Protein AF-A0A6P4BS54-F1 (afdb_monomer_lite)

Secondary structure (DSSP, 8-state):
------------SSSS---HHHHHHHHHHHHHHHHHHTT-THHHH------TT-HHHHHHHHHHHHHHHHHHHHHHHHHHTT---HHHHHHHHHSPPPP-TT--HHHHHHHTT-HHHHHHHHHHS-HHHHHH-B-TTS-BHHHHHHHTT--HHHHHHHHHH-THHHHHHHHHS-TTTS-HHHHHHHHTTS-HHHHHHHS-HHHHHHHHHHS--

Sequence (213 aa):
MSTKNGAVLSTEIVPEVLIKKKNYKEWSFRLRTYLEAQDVWDIIESTSNEAVDDKVWQKKNATALHAIHISCGPVAFSLIEGITNAKEAWDKLAEPEPEPEGRTTLHVAAMAGHLSIVTLLVQKMRKEDLVQLTDEDGFTALAATITCNAKPSVAKCMVDKNNELLTACFQLHSPSAMVMRKWVDTFILLPRQIIYNNIPKIVLQSFAMLILM

pLDDT: mean 74.17, std 17.15, range [32.38, 96.06]

Structure (mmCIF, N/CA/C/O backbone):
data_AF-A0A6P4BS54-F1
#
_entry.id   AF-A0A6P4BS54-F1
#
loop_
_atom_site.group_PDB
_atom_site.id
_atom_site.type_symbol
_atom_site.label_atom_id
_atom_site.label_alt_id
_atom_site.label_comp_id
_atom_site.label_asym_id
_atom_site.label_entity_id
_atom_site.label_seq_id
_atom_site.pdbx_PDB_ins_code
_atom_site.Cartn_x
_atom_site.Cartn_y
_atom_site.Cartn_z
_atom_site.occupancy
_atom_site.B_iso_or_equiv
_atom_site.auth_seq_id
_atom_site.auth_comp_id
_atom_site.auth_asym_id
_atom_site.auth_atom_id
_atom_site.pdbx_PDB_model_num
ATOM 1 N N . MET A 1 1 ? 6.687 -21.096 50.664 1.00 35.59 1 MET A N 1
ATOM 2 C CA . MET A 1 1 ? 6.878 -20.307 49.427 1.00 35.59 1 MET A CA 1
ATOM 3 C C . MET A 1 1 ? 5.873 -20.808 48.408 1.00 35.59 1 MET A C 1
ATOM 5 O O . MET A 1 1 ? 5.969 -21.956 48.007 1.00 35.59 1 MET A O 1
ATOM 9 N N . SER A 1 2 ? 4.856 -20.008 48.089 1.00 35.34 2 SER A N 1
ATOM 10 C CA . SER A 1 2 ? 3.851 -20.361 47.083 1.00 35.34 2 SER A CA 1
ATOM 11 C C . SER A 1 2 ? 4.269 -19.713 45.765 1.00 35.34 2 SER A C 1
ATOM 13 O O . SER A 1 2 ? 4.308 -18.487 45.659 1.00 35.34 2 SER A O 1
ATOM 15 N N . THR A 1 3 ? 4.684 -20.530 44.801 1.00 39.06 3 THR A N 1
ATOM 16 C CA . THR A 1 3 ? 4.997 -20.102 43.437 1.00 39.06 3 THR A CA 1
ATOM 17 C C . THR A 1 3 ? 3.688 -19.778 42.730 1.00 39.06 3 THR A C 1
ATOM 19 O O . THR A 1 3 ? 2.889 -20.668 42.448 1.00 39.06 3 THR A O 1
ATOM 22 N N . LYS A 1 4 ? 3.446 -18.490 42.471 1.00 40.66 4 LYS A N 1
ATOM 23 C CA . LYS A 1 4 ? 2.357 -18.062 41.595 1.00 40.66 4 LYS A CA 1
ATOM 24 C C . LYS A 1 4 ? 2.666 -18.551 40.182 1.00 40.66 4 LYS A C 1
ATOM 26 O O . LYS A 1 4 ? 3.680 -18.164 39.606 1.00 40.66 4 LYS A O 1
ATOM 31 N N . ASN A 1 5 ? 1.787 -19.402 39.662 1.00 36.47 5 ASN A N 1
ATOM 32 C CA . ASN A 1 5 ? 1.747 -19.808 38.265 1.00 36.47 5 ASN A CA 1
ATOM 33 C C . ASN A 1 5 ? 1.673 -18.554 37.387 1.00 36.47 5 ASN A C 1
ATOM 35 O O . ASN A 1 5 ? 0.668 -17.843 37.397 1.00 36.47 5 ASN A O 1
ATOM 39 N N . GLY A 1 6 ? 2.754 -18.272 36.661 1.00 32.38 6 GLY A N 1
ATOM 40 C CA . GLY A 1 6 ? 2.760 -17.271 35.607 1.00 32.38 6 GLY A CA 1
ATOM 41 C C . GLY A 1 6 ? 1.880 -17.766 34.469 1.00 32.38 6 GLY A C 1
ATOM 42 O O . GLY A 1 6 ? 2.274 -18.660 33.726 1.00 32.38 6 GLY A O 1
ATOM 43 N N . ALA A 1 7 ? 0.673 -17.213 34.364 1.00 34.06 7 ALA A N 1
ATOM 44 C CA . ALA A 1 7 ? -0.126 -17.336 33.161 1.00 34.06 7 ALA A CA 1
ATOM 45 C C . ALA A 1 7 ? 0.663 -16.684 32.019 1.00 34.06 7 ALA A C 1
ATOM 47 O O . ALA A 1 7 ? 0.901 -15.477 32.028 1.00 34.06 7 ALA A O 1
ATOM 48 N N . VAL A 1 8 ? 1.104 -17.496 31.061 1.00 33.88 8 VAL A N 1
ATOM 49 C CA . VAL A 1 8 ? 1.594 -17.005 29.776 1.00 33.88 8 VAL A CA 1
ATOM 50 C C . VAL A 1 8 ? 0.369 -16.460 29.047 1.00 33.88 8 VAL A C 1
ATOM 52 O O . VAL A 1 8 ? -0.421 -17.216 28.489 1.00 33.88 8 VAL A O 1
ATOM 55 N N . LEU A 1 9 ? 0.157 -15.148 29.140 1.00 34.56 9 LEU A N 1
ATOM 56 C CA . LEU A 1 9 ? -0.799 -14.435 28.302 1.00 34.56 9 LEU A CA 1
ATOM 57 C C . LEU A 1 9 ? -0.257 -14.516 26.874 1.00 34.56 9 LEU A C 1
ATOM 59 O O . LEU A 1 9 ? 0.763 -13.895 26.580 1.00 34.56 9 LEU A O 1
ATOM 63 N N . SER A 1 10 ? -0.884 -15.301 25.994 1.00 37.72 10 SER A N 1
ATOM 64 C CA . SER A 1 10 ? -0.593 -15.194 24.565 1.00 37.72 10 SER A CA 1
ATOM 65 C C . SER A 1 10 ? -1.059 -13.808 24.115 1.00 37.72 10 SER A C 1
ATOM 67 O O . SER A 1 10 ? -2.250 -13.566 23.948 1.00 37.72 10 SER A O 1
ATOM 69 N N . THR A 1 11 ? -0.124 -12.872 23.997 1.00 51.81 11 THR A N 1
ATOM 70 C CA . THR A 1 11 ? -0.348 -11.446 23.711 1.00 51.81 11 THR A CA 1
ATOM 71 C C . THR A 1 11 ? -0.753 -11.145 22.262 1.00 51.81 11 THR A C 1
ATOM 73 O O . THR A 1 11 ? -0.762 -9.985 21.861 1.00 51.81 11 THR A O 1
ATOM 76 N N . GLU A 1 12 ? -1.099 -12.155 21.466 1.00 64.38 12 GLU A N 1
ATOM 77 C CA . GLU A 1 12 ? -1.451 -11.990 20.055 1.00 64.38 12 GLU A CA 1
ATOM 78 C C . GLU A 1 12 ? -2.970 -12.031 19.860 1.00 64.38 12 GLU A C 1
ATOM 80 O O . GLU A 1 12 ? -3.596 -13.085 19.945 1.00 64.38 12 GLU A O 1
ATOM 85 N N . ILE A 1 13 ? -3.567 -10.866 19.575 1.00 78.12 13 ILE A N 1
ATOM 86 C CA . ILE A 1 13 ? -4.974 -10.754 19.146 1.00 78.12 13 ILE A CA 1
ATOM 87 C C . ILE A 1 13 ? -5.185 -11.489 17.813 1.00 78.12 13 ILE A C 1
ATOM 89 O O . ILE A 1 13 ? -6.194 -12.160 17.602 1.00 78.12 13 ILE A O 1
ATOM 93 N N . VAL A 1 14 ? -4.205 -11.370 16.918 1.00 80.69 14 VAL A N 1
ATOM 94 C CA . VAL A 1 14 ? -4.133 -12.064 15.633 1.00 80.69 14 VAL A CA 1
ATOM 95 C C . VAL A 1 14 ? -2.734 -12.676 15.490 1.00 80.69 14 VAL A C 1
ATOM 97 O O . VAL A 1 14 ? -1.763 -12.010 15.844 1.00 80.69 14 VAL A O 1
ATOM 100 N N . PRO A 1 15 ? -2.598 -13.912 14.978 1.00 77.44 15 PRO A N 1
ATOM 101 C CA . PRO A 1 15 ? -1.291 -14.559 14.827 1.00 77.44 15 PRO A CA 1
ATOM 102 C C . PRO A 1 15 ? -0.494 -14.063 13.614 1.00 77.44 15 PRO A C 1
ATOM 104 O O . PRO A 1 15 ? 0.702 -14.313 13.516 1.00 77.44 15 PRO A O 1
ATOM 107 N N . GLU A 1 16 ? -1.141 -13.373 12.671 1.00 80.00 16 GLU A N 1
ATOM 108 C CA . GLU A 1 16 ? -0.475 -12.725 11.543 1.00 80.00 16 GLU A CA 1
ATOM 109 C C . GLU A 1 16 ? -0.837 -11.243 11.514 1.00 80.00 16 GLU A C 1
ATOM 111 O O . GLU A 1 16 ? -2.015 -10.881 11.567 1.00 80.00 16 GLU A O 1
ATOM 116 N N . VAL A 1 17 ? 0.180 -10.391 11.384 1.00 86.12 17 VAL A N 1
ATOM 117 C CA . VAL A 1 17 ? -0.003 -8.951 11.165 1.00 86.12 17 VAL A CA 1
ATOM 118 C C . VAL A 1 17 ? -0.688 -8.679 9.824 1.00 86.12 17 VAL A C 1
ATOM 120 O O . VAL A 1 17 ? -0.664 -9.514 8.914 1.00 86.12 17 VAL A O 1
ATOM 123 N N . LEU A 1 18 ? -1.283 -7.497 9.670 1.00 82.56 18 LEU A N 1
ATOM 124 C CA . LEU A 1 18 ? -1.945 -7.115 8.426 1.00 82.56 18 LEU A CA 1
ATOM 125 C C . LEU A 1 18 ? -0.930 -6.950 7.279 1.00 82.56 18 LEU A C 1
ATOM 127 O O . LEU A 1 18 ? -0.046 -6.098 7.304 1.00 82.56 18 LEU A O 1
ATOM 131 N N . ILE A 1 19 ? -1.103 -7.745 6.225 1.00 80.56 19 ILE A N 1
ATOM 132 C CA . ILE A 1 19 ? -0.358 -7.695 4.964 1.00 80.56 19 ILE A CA 1
ATOM 133 C C . ILE A 1 19 ? -1.325 -7.260 3.857 1.00 80.56 19 ILE A C 1
ATOM 135 O O . ILE A 1 19 ? -1.698 -8.049 2.981 1.00 80.56 19 ILE A O 1
ATOM 139 N N . LYS A 1 20 ? -1.738 -5.986 3.894 1.00 76.31 20 LYS A N 1
ATOM 140 C CA . LYS A 1 20 ? -2.622 -5.348 2.897 1.00 76.31 20 LYS A CA 1
ATOM 141 C C . LYS A 1 20 ? -3.801 -6.269 2.511 1.00 76.31 20 LYS A C 1
ATOM 143 O O . LYS A 1 20 ? -4.340 -6.998 3.339 1.00 76.31 20 LYS A O 1
ATOM 148 N N . LYS A 1 21 ? -4.160 -6.320 1.222 1.00 75.44 21 LYS A N 1
ATOM 149 C CA . LYS A 1 21 ? -5.213 -7.199 0.680 1.00 75.44 21 LYS A CA 1
ATOM 150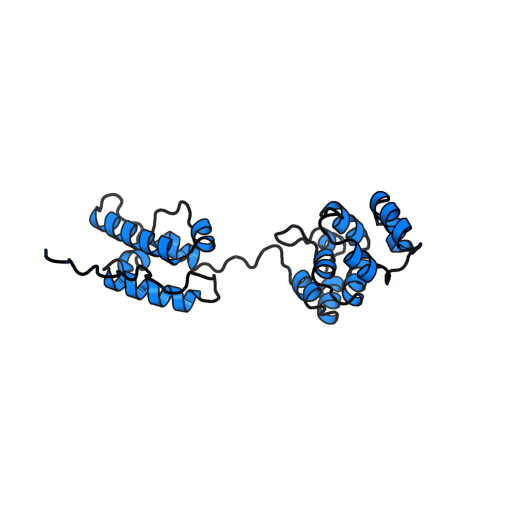 C C . LYS A 1 21 ? -4.916 -8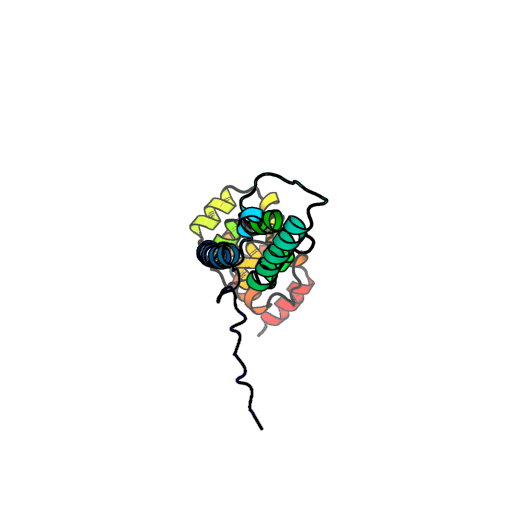.700 0.799 1.00 75.44 21 LYS A C 1
ATOM 152 O O . LYS A 1 21 ? -5.844 -9.492 0.670 1.00 75.44 21 LYS A O 1
ATOM 157 N N . LYS A 1 22 ? -3.658 -9.111 1.017 1.00 80.56 22 LYS A N 1
ATOM 158 C CA . LYS A 1 22 ? -3.263 -10.532 0.989 1.00 80.56 22 LYS A CA 1
ATOM 159 C C . LYS A 1 22 ? -3.976 -11.327 2.079 1.00 80.56 22 LYS A C 1
ATOM 161 O O . LYS A 1 22 ? -4.461 -12.420 1.807 1.00 80.56 22 LYS A O 1
ATOM 166 N N . ASN A 1 23 ? -4.027 -10.779 3.291 1.00 86.94 23 ASN A N 1
ATOM 167 C CA . ASN A 1 23 ? -4.654 -11.432 4.437 1.00 86.94 23 ASN A CA 1
ATOM 168 C C . ASN A 1 23 ? -5.716 -10.566 5.135 1.00 86.94 23 ASN A C 1
ATOM 170 O O . ASN A 1 23 ? -6.232 -11.004 6.158 1.00 86.94 23 ASN A O 1
ATOM 174 N N . TYR A 1 24 ? -6.108 -9.407 4.576 1.00 89.56 24 TYR A N 1
ATOM 175 C CA . TYR A 1 24 ? -7.123 -8.523 5.173 1.00 89.56 24 TYR A CA 1
ATOM 176 C C . TYR A 1 24 ? -8.386 -9.272 5.614 1.00 89.56 24 TYR A C 1
ATOM 178 O O . TYR A 1 24 ? -8.871 -9.057 6.718 1.00 89.56 24 TYR A O 1
ATOM 186 N N . LYS A 1 25 ? -8.908 -10.194 4.791 1.00 91.50 25 LYS A N 1
ATOM 187 C CA . LYS A 1 25 ? -10.111 -10.978 5.125 1.00 91.50 25 LYS A CA 1
ATOM 188 C C . LYS A 1 25 ? -9.939 -11.813 6.401 1.00 91.50 25 LYS A C 1
ATOM 190 O O . LYS A 1 25 ? -10.833 -11.841 7.235 1.00 91.50 25 LYS A O 1
ATOM 195 N N . GLU A 1 26 ? -8.807 -12.495 6.537 1.00 90.25 26 GLU A N 1
ATOM 196 C CA . GLU A 1 26 ? -8.522 -13.356 7.690 1.00 90.25 26 GLU A CA 1
ATOM 197 C C . GLU A 1 26 ? -8.195 -12.520 8.933 1.00 90.25 26 GLU A C 1
ATOM 199 O O . GLU A 1 26 ? -8.711 -12.776 10.020 1.00 90.25 26 GLU A O 1
ATOM 204 N N . TRP A 1 27 ? -7.383 -11.476 8.754 1.00 93.31 27 TRP A N 1
ATOM 205 C CA . TRP A 1 27 ? -7.021 -10.526 9.801 1.00 93.31 27 TRP A CA 1
ATOM 206 C C . TRP A 1 27 ? -8.257 -9.824 10.379 1.00 93.31 27 TRP A C 1
ATOM 208 O O . TRP A 1 27 ? -8.475 -9.854 11.590 1.00 93.31 27 TRP A O 1
ATOM 218 N N . SER A 1 28 ? -9.108 -9.261 9.513 1.00 93.81 28 SER A N 1
ATOM 219 C CA . SER A 1 28 ? -10.316 -8.531 9.919 1.00 93.81 28 SER A CA 1
ATOM 220 C C . SER A 1 28 ? -11.315 -9.442 10.616 1.00 93.81 28 SER A C 1
ATOM 222 O O . SER A 1 28 ? -11.910 -9.034 11.608 1.00 93.81 28 SER A O 1
ATOM 224 N N . PHE A 1 29 ? -11.462 -10.690 10.164 1.00 93.62 29 PHE A N 1
ATOM 225 C CA . PHE A 1 29 ? -12.327 -11.666 10.820 1.00 93.62 29 PHE A CA 1
ATOM 226 C C . PHE A 1 29 ? -11.888 -11.932 12.265 1.00 93.62 29 PHE A C 1
ATOM 228 O O . PHE A 1 29 ? -12.696 -11.834 13.185 1.00 93.62 29 PHE A O 1
ATOM 235 N N . ARG A 1 30 ? -10.597 -12.205 12.485 1.00 93.00 30 ARG A N 1
ATOM 236 C CA . ARG A 1 30 ? -10.063 -12.494 13.825 1.00 93.00 30 ARG A CA 1
ATOM 237 C C . ARG A 1 30 ? -10.118 -11.285 14.747 1.00 93.00 30 ARG A C 1
ATOM 239 O O . ARG A 1 30 ? -10.543 -11.408 15.895 1.00 93.00 30 ARG A O 1
ATOM 246 N N . LEU A 1 31 ? -9.715 -10.119 14.242 1.00 94.50 31 LEU A N 1
ATOM 247 C CA . LEU A 1 31 ? -9.758 -8.890 15.021 1.00 94.50 31 LEU A CA 1
ATOM 248 C C . LEU A 1 31 ? -11.201 -8.523 15.380 1.00 94.50 31 LEU A C 1
ATOM 250 O O . LEU A 1 31 ? -11.466 -8.171 16.525 1.00 94.50 31 LEU A O 1
ATOM 254 N N . ARG A 1 32 ? -12.149 -8.688 14.451 1.00 94.38 32 ARG A N 1
ATOM 255 C CA . ARG A 1 32 ? -13.577 -8.515 14.731 1.00 94.38 32 ARG A CA 1
ATOM 256 C C . ARG A 1 32 ? -14.039 -9.415 15.874 1.00 94.38 32 ARG A C 1
ATOM 258 O O . ARG A 1 32 ? -14.638 -8.907 16.813 1.00 94.38 32 ARG A O 1
ATOM 265 N N . THR A 1 33 ? -13.725 -10.712 15.845 1.00 93.88 33 THR A N 1
ATOM 266 C CA . THR A 1 33 ? -14.098 -11.636 16.933 1.00 93.88 33 THR A CA 1
ATOM 267 C C . THR A 1 33 ? -13.529 -11.191 18.284 1.00 93.88 33 THR A C 1
ATOM 269 O O . THR A 1 33 ? -14.212 -11.276 19.303 1.00 93.88 33 THR A O 1
ATOM 272 N N . TYR A 1 34 ? -12.298 -10.676 18.308 1.00 94.19 34 TYR A N 1
ATOM 273 C CA . TYR A 1 34 ? -11.714 -10.111 19.524 1.00 94.19 34 TYR A CA 1
ATOM 274 C C . TYR A 1 34 ? -12.464 -8.862 20.007 1.00 94.19 34 TYR A C 1
ATOM 276 O O . TYR A 1 34 ? -12.759 -8.741 21.193 1.00 94.19 34 TYR A O 1
ATOM 284 N N . LEU A 1 35 ? -12.796 -7.940 19.103 1.00 94.69 35 LEU A N 1
ATOM 285 C CA . LEU A 1 35 ? -13.506 -6.702 19.431 1.00 94.69 35 LEU A CA 1
ATOM 286 C C . LEU A 1 35 ? -14.943 -6.962 19.907 1.00 94.69 35 LEU A C 1
ATOM 288 O O . LEU A 1 35 ? -15.399 -6.307 20.842 1.00 94.69 35 LEU A O 1
ATOM 292 N N . GLU A 1 36 ? -15.631 -7.944 19.320 1.00 93.88 36 GLU A N 1
ATOM 293 C CA . GLU A 1 36 ? -16.932 -8.433 19.797 1.00 93.88 36 GLU A CA 1
ATOM 294 C C . GLU A 1 36 ? -16.808 -9.004 21.221 1.00 93.88 36 GLU A C 1
ATOM 296 O O . GLU A 1 36 ? -17.617 -8.678 22.086 1.00 93.88 36 GLU A O 1
ATOM 301 N N . ALA A 1 37 ? -15.751 -9.773 21.513 1.00 92.81 37 ALA A N 1
ATOM 302 C CA . ALA A 1 37 ? -15.492 -10.295 22.859 1.00 92.81 37 ALA A CA 1
ATOM 303 C C . ALA A 1 37 ? -15.153 -9.204 23.896 1.00 92.81 37 ALA A C 1
ATOM 305 O O . ALA A 1 37 ? -15.354 -9.414 25.092 1.00 92.81 37 ALA A O 1
ATOM 306 N N . GLN A 1 38 ? -14.639 -8.053 23.456 1.00 92.50 38 GLN A N 1
ATOM 307 C CA . GLN A 1 38 ? -14.380 -6.885 24.305 1.00 92.50 38 GLN A CA 1
ATOM 308 C C . GLN A 1 38 ? -15.589 -5.937 24.420 1.00 92.50 38 GLN A C 1
ATOM 310 O O . GLN A 1 38 ? -15.486 -4.937 25.128 1.00 92.50 38 GLN A O 1
ATOM 315 N N . ASP A 1 39 ? -16.711 -6.235 23.753 1.00 92.94 39 ASP A N 1
ATOM 316 C CA . ASP A 1 39 ? -17.891 -5.361 23.658 1.00 92.94 39 ASP A CA 1
ATOM 317 C C . ASP A 1 39 ? -17.569 -3.960 23.090 1.00 92.94 39 ASP A C 1
ATOM 319 O O . ASP A 1 39 ? -18.036 -2.936 23.592 1.00 92.94 39 ASP A O 1
ATOM 323 N N . VAL A 1 40 ? -16.721 -3.892 22.056 1.00 93.88 40 VAL A N 1
ATOM 324 C CA . VAL A 1 40 ? -16.309 -2.618 21.420 1.00 93.88 40 VAL A CA 1
ATOM 325 C C . VAL A 1 40 ? -16.518 -2.569 19.902 1.00 93.88 40 VAL A C 1
ATOM 327 O O . VAL A 1 40 ? -16.123 -1.598 19.256 1.00 93.88 40 VAL A O 1
ATOM 330 N N . TRP A 1 41 ? -17.098 -3.616 19.304 1.00 94.38 41 TRP A N 1
ATOM 331 C CA . TRP A 1 41 ? -17.342 -3.681 17.854 1.00 94.38 41 TRP A CA 1
ATOM 332 C C . TRP A 1 41 ? -18.368 -2.644 17.367 1.00 94.38 41 TRP A C 1
ATOM 334 O O . TRP A 1 41 ? -18.268 -2.153 16.242 1.00 94.38 41 TRP A O 1
ATOM 344 N N . ASP A 1 42 ? -19.299 -2.254 18.239 1.00 91.44 42 ASP A N 1
ATOM 345 C CA . ASP A 1 42 ? -20.297 -1.204 18.014 1.00 91.44 42 ASP A CA 1
ATOM 346 C C . ASP A 1 42 ? -19.674 0.111 17.527 1.00 91.44 42 ASP A C 1
ATOM 348 O O . ASP A 1 42 ? -20.236 0.780 16.660 1.00 91.44 42 ASP A O 1
ATOM 352 N N . ILE A 1 43 ? -18.473 0.443 18.007 1.00 92.00 43 ILE A N 1
ATOM 353 C CA . ILE A 1 43 ? -17.732 1.637 17.581 1.00 92.00 43 ILE A CA 1
ATOM 354 C C . ILE A 1 43 ? -17.396 1.604 16.084 1.00 92.00 43 ILE A C 1
ATOM 356 O O . ILE A 1 43 ? -17.508 2.624 15.410 1.00 92.00 43 ILE A O 1
ATOM 360 N N . ILE A 1 44 ? -17.005 0.445 15.552 1.00 90.19 44 ILE A N 1
ATOM 361 C CA . ILE A 1 44 ? -16.584 0.293 14.150 1.00 90.19 44 ILE A CA 1
ATOM 362 C C . ILE A 1 44 ? -17.793 0.238 13.208 1.00 90.19 44 ILE A C 1
ATOM 364 O O . ILE A 1 44 ? -17.743 0.770 12.096 1.00 90.19 44 ILE A O 1
ATOM 368 N N . GLU A 1 45 ? -18.884 -0.388 13.656 1.00 88.00 45 GLU A N 1
ATOM 369 C CA . GLU A 1 45 ? -20.123 -0.518 12.882 1.00 88.00 45 GLU A CA 1
ATOM 370 C C . GLU A 1 45 ? -20.945 0.781 12.847 1.00 88.00 45 GLU A C 1
ATOM 372 O O . GLU A 1 45 ? -21.629 1.054 11.859 1.00 88.00 45 GLU A O 1
ATOM 377 N N . SER A 1 46 ? -20.870 1.600 13.901 1.00 79.44 46 SER A N 1
ATOM 378 C CA . SER A 1 46 ? -21.666 2.824 14.014 1.00 79.44 46 SER A CA 1
ATOM 379 C C . SER A 1 46 ? -21.417 3.820 12.871 1.00 79.44 46 SER A C 1
ATOM 381 O O . SER A 1 46 ? -20.287 4.123 12.495 1.00 79.44 46 SER A O 1
ATOM 383 N N . THR A 1 47 ? -22.498 4.369 12.313 1.00 62.28 47 THR A N 1
ATOM 384 C CA . THR A 1 47 ? -22.454 5.408 11.267 1.00 62.28 47 THR A CA 1
ATOM 385 C C . THR A 1 47 ? -22.512 6.833 11.832 1.00 62.28 47 THR A C 1
ATOM 387 O O . THR A 1 47 ? -22.585 7.790 11.065 1.00 62.28 47 THR A O 1
ATOM 390 N N . SER A 1 48 ? -22.542 6.990 13.160 1.00 60.03 48 SER A N 1
ATOM 391 C CA . SER A 1 48 ? -22.702 8.273 13.851 1.00 60.03 48 SER A CA 1
ATOM 392 C C . SER A 1 48 ? -21.402 8.716 14.519 1.00 60.03 48 SER A C 1
ATOM 394 O O . SER A 1 48 ? -20.860 7.999 15.355 1.00 60.03 48 SER A O 1
ATOM 396 N N . ASN A 1 49 ? -20.954 9.937 14.227 1.00 58.25 49 ASN A N 1
ATOM 397 C CA . ASN A 1 49 ? -19.755 10.547 14.818 1.00 58.25 49 ASN A CA 1
ATOM 398 C C . ASN A 1 49 ? -20.012 11.202 16.197 1.00 58.25 49 ASN A C 1
ATOM 400 O O . ASN A 1 49 ? -19.364 12.186 16.546 1.00 58.25 49 ASN A O 1
ATOM 404 N N . GLU A 1 50 ? -20.959 10.696 16.987 1.00 58.34 50 GLU A N 1
ATOM 405 C CA . GLU A 1 50 ? -21.376 11.298 18.265 1.00 58.34 50 GLU A CA 1
ATOM 406 C C . GLU A 1 50 ? -21.065 10.316 19.417 1.00 58.34 50 GLU A C 1
ATOM 408 O O . GLU A 1 50 ? -21.268 9.119 19.258 1.00 58.34 50 GLU A O 1
ATOM 413 N N . ALA A 1 51 ? -20.534 10.699 20.584 1.00 56.62 51 ALA A N 1
ATOM 414 C CA . ALA A 1 51 ? -20.599 11.981 21.278 1.00 56.62 51 ALA A CA 1
ATOM 415 C C . ALA A 1 51 ? -19.262 12.370 21.951 1.00 56.62 51 ALA A C 1
ATOM 417 O O . ALA A 1 51 ? -18.590 11.558 22.585 1.00 56.62 51 ALA A O 1
ATOM 418 N N . VAL A 1 52 ? -18.920 13.660 21.870 1.00 57.00 52 VAL A N 1
ATOM 419 C CA . VAL A 1 52 ? -17.653 14.264 22.337 1.00 57.00 52 VAL A CA 1
ATOM 420 C C . VAL A 1 52 ? -17.487 14.251 23.874 1.00 57.00 52 VAL A C 1
ATOM 422 O O . VAL A 1 52 ? -16.399 14.525 24.371 1.00 57.00 52 VAL A O 1
ATOM 425 N N . ASP A 1 53 ? -18.508 13.838 24.633 1.00 62.47 53 ASP A N 1
ATOM 426 C CA . ASP A 1 53 ? -18.496 13.826 26.109 1.00 62.47 53 ASP A CA 1
ATOM 427 C C . ASP A 1 53 ? -19.016 12.512 26.733 1.00 62.47 53 ASP A C 1
ATOM 429 O O . ASP A 1 53 ? -19.363 12.448 27.912 1.00 62.47 53 ASP A O 1
ATOM 433 N N . ASP A 1 54 ? -19.074 11.424 25.959 1.00 82.38 54 ASP A N 1
ATOM 434 C CA . ASP A 1 54 ? -19.404 10.109 26.511 1.00 82.38 54 ASP A CA 1
ATOM 435 C C . ASP A 1 54 ? -18.121 9.352 26.889 1.00 82.38 54 ASP A C 1
ATOM 437 O O . ASP A 1 54 ? -17.420 8.769 26.059 1.00 82.38 54 ASP A O 1
ATOM 441 N N . LYS A 1 55 ? -17.805 9.348 28.188 1.00 87.56 55 LYS A N 1
ATOM 442 C CA . LYS A 1 55 ? -16.649 8.633 28.750 1.00 87.56 55 LYS A CA 1
ATOM 443 C C . LYS A 1 55 ? -16.684 7.124 28.468 1.00 87.56 55 LYS A C 1
ATOM 445 O O . LYS A 1 55 ? -15.625 6.495 28.395 1.00 87.56 55 LYS A O 1
ATOM 450 N N . VAL A 1 56 ? -17.873 6.532 28.334 1.00 88.69 56 VAL A N 1
ATOM 451 C CA . VAL A 1 56 ? -18.034 5.116 27.975 1.00 88.69 56 VAL A CA 1
ATOM 452 C C . VAL A 1 56 ? -17.592 4.915 26.532 1.00 88.69 56 VAL A C 1
ATOM 454 O O . VAL A 1 56 ? -16.738 4.063 26.276 1.00 88.69 56 VAL A O 1
ATOM 457 N N . TRP A 1 57 ? -18.086 5.752 25.618 1.00 89.88 57 TRP A N 1
ATOM 458 C CA . TRP A 1 57 ? -17.677 5.742 24.215 1.00 89.88 57 TRP A CA 1
ATOM 459 C C . TRP A 1 57 ? -16.167 5.958 24.059 1.00 89.88 57 TRP A C 1
ATOM 461 O O . TRP A 1 57 ? -15.504 5.168 23.390 1.00 89.88 57 TRP A O 1
ATOM 471 N N . GLN A 1 58 ? -15.589 6.954 24.744 1.00 90.50 58 GLN A N 1
ATOM 472 C CA . GLN A 1 58 ? -14.149 7.246 24.676 1.00 90.50 58 GLN A CA 1
ATOM 473 C C . GLN A 1 58 ? -13.304 6.033 25.076 1.00 90.50 58 GLN A C 1
ATOM 475 O O . GLN A 1 58 ? -12.293 5.735 24.438 1.00 90.50 58 GLN A O 1
ATOM 480 N N . LYS A 1 59 ? -13.734 5.301 26.112 1.00 92.56 59 LYS A N 1
ATOM 481 C CA . LYS A 1 59 ? -13.067 4.073 26.547 1.00 92.56 59 LYS A CA 1
ATOM 482 C C . LYS A 1 59 ? -13.181 2.972 25.492 1.00 92.56 59 LYS A C 1
ATOM 484 O O . LYS A 1 59 ? -12.166 2.358 25.175 1.00 92.56 59 LYS A O 1
ATOM 489 N N . LYS A 1 60 ? -14.375 2.741 24.934 1.00 93.81 60 LYS A N 1
ATOM 490 C CA . LYS A 1 60 ? -14.582 1.736 23.878 1.00 93.81 60 LYS A CA 1
ATOM 491 C C . LYS A 1 60 ? -13.752 2.051 22.629 1.00 93.81 60 LYS A C 1
ATOM 493 O O . LYS A 1 60 ? -13.035 1.179 22.144 1.00 93.81 60 LYS A O 1
ATOM 498 N N . ASN A 1 61 ? -13.768 3.305 22.173 1.00 94.12 61 ASN A N 1
ATOM 499 C CA . ASN A 1 61 ? -12.961 3.775 21.048 1.00 94.12 61 ASN A CA 1
ATOM 500 C C . ASN A 1 61 ? -11.460 3.574 21.302 1.00 94.12 61 ASN A C 1
ATOM 502 O O . ASN A 1 61 ? -10.772 3.008 20.457 1.00 94.12 61 ASN A O 1
ATOM 506 N N . ALA A 1 62 ? -10.955 3.959 22.479 1.00 94.44 62 ALA A N 1
ATOM 507 C CA . ALA A 1 62 ? -9.548 3.762 22.829 1.00 94.44 62 ALA A CA 1
ATOM 508 C C . ALA A 1 62 ? -9.155 2.274 22.861 1.00 94.44 62 ALA A C 1
ATOM 510 O O . ALA A 1 62 ? -8.080 1.911 22.383 1.00 94.44 62 ALA A O 1
ATOM 511 N N . THR A 1 63 ? -10.021 1.400 23.384 1.00 94.88 63 THR A N 1
ATOM 512 C CA . THR A 1 63 ? -9.798 -0.053 23.392 1.00 94.88 63 THR A CA 1
ATOM 513 C C . THR A 1 63 ? -9.771 -0.632 21.977 1.00 94.88 63 THR A C 1
ATOM 515 O O . THR A 1 63 ? -8.854 -1.389 21.654 1.00 94.88 63 THR A O 1
ATOM 518 N N . ALA A 1 64 ? -10.727 -0.256 21.125 1.00 96.06 64 ALA A N 1
ATOM 519 C CA . ALA A 1 64 ? -10.776 -0.713 19.740 1.00 96.06 64 ALA A CA 1
ATOM 520 C C . ALA A 1 64 ? -9.558 -0.229 18.937 1.00 96.06 64 ALA A C 1
ATOM 522 O O . ALA A 1 64 ? -8.897 -1.029 18.275 1.00 96.06 64 ALA A O 1
ATOM 523 N N . LEU A 1 65 ? -9.199 1.053 19.063 1.00 95.69 65 LEU A N 1
ATOM 524 C CA . LEU A 1 65 ? -8.039 1.634 18.386 1.00 95.69 65 LEU A CA 1
ATOM 525 C C . LEU A 1 65 ? -6.733 0.964 18.830 1.00 95.69 65 LEU A C 1
ATOM 527 O O . LEU A 1 65 ? -5.893 0.621 18.002 1.00 95.69 65 LEU A O 1
ATOM 531 N N . HIS A 1 66 ? -6.578 0.712 20.133 1.00 94.81 66 HIS A N 1
ATOM 532 C CA . HIS A 1 66 ? -5.402 0.018 20.649 1.00 94.81 66 HIS A CA 1
ATOM 533 C C . HIS A 1 66 ? -5.273 -1.399 20.074 1.00 94.81 66 HIS A C 1
ATOM 535 O O . HIS A 1 66 ? -4.181 -1.788 19.662 1.00 94.81 66 HIS A O 1
ATOM 541 N N . ALA A 1 67 ? -6.378 -2.147 19.984 1.00 95.12 67 ALA A N 1
ATOM 542 C CA . ALA A 1 67 ? -6.395 -3.479 19.384 1.00 95.12 67 ALA A CA 1
ATOM 543 C C . ALA A 1 67 ? -6.010 -3.460 17.892 1.00 95.12 67 ALA A C 1
ATOM 545 O O . ALA A 1 67 ? -5.267 -4.334 17.438 1.00 95.12 67 ALA A O 1
ATOM 546 N N . ILE A 1 68 ? -6.453 -2.446 17.137 1.00 94.69 68 ILE A N 1
ATOM 547 C CA . ILE A 1 68 ? -6.033 -2.235 15.743 1.00 94.69 68 ILE A CA 1
ATOM 548 C C . ILE A 1 68 ? -4.518 -1.983 15.684 1.00 94.69 68 ILE A C 1
ATOM 550 O O . ILE A 1 68 ? -3.818 -2.683 14.955 1.00 94.69 68 ILE A O 1
ATOM 554 N N . HIS A 1 69 ? -3.987 -1.061 16.494 1.00 93.00 69 HIS A N 1
ATOM 555 C CA . HIS A 1 69 ? -2.561 -0.703 16.483 1.00 93.00 69 HIS A CA 1
ATOM 556 C C . HIS A 1 69 ? -1.630 -1.888 16.754 1.00 93.00 69 HIS A C 1
ATOM 558 O O . HIS A 1 69 ? -0.611 -2.041 16.081 1.00 93.00 69 HIS A O 1
ATOM 564 N N . ILE A 1 70 ? -1.963 -2.744 17.723 1.00 91.12 70 ILE A N 1
ATOM 565 C CA . ILE A 1 70 ? -1.095 -3.879 18.069 1.00 91.12 70 ILE A CA 1
ATOM 566 C C . ILE A 1 70 ? -1.193 -5.035 17.067 1.00 91.12 70 ILE A C 1
ATOM 568 O O . ILE A 1 70 ? -0.286 -5.859 16.997 1.00 91.12 70 ILE A O 1
ATOM 572 N N . SER A 1 71 ? -2.275 -5.105 16.288 1.00 91.62 71 SER A N 1
ATOM 573 C CA . SER A 1 71 ? -2.528 -6.197 15.341 1.00 91.62 71 SER A CA 1
ATOM 574 C C . SER A 1 71 ? -2.158 -5.855 13.896 1.00 91.62 71 SER A C 1
ATOM 576 O O . SER A 1 71 ? -1.954 -6.762 13.088 1.00 91.62 71 SER A O 1
ATOM 578 N N . CYS A 1 72 ? -2.079 -4.572 13.529 1.00 88.00 72 CYS A N 1
ATOM 579 C CA . CYS A 1 72 ? -1.865 -4.162 12.140 1.00 88.00 72 CYS A CA 1
ATOM 580 C C . CYS A 1 72 ? -0.400 -4.301 11.685 1.00 88.00 72 CYS A C 1
ATOM 582 O O . CYS A 1 72 ? -0.137 -4.473 10.498 1.00 88.00 72 CYS A O 1
ATOM 584 N N . GLY A 1 73 ? 0.561 -4.287 12.612 1.00 87.88 73 GLY A N 1
ATOM 585 C CA . GLY A 1 73 ? 1.990 -4.311 12.292 1.00 87.88 73 GLY A CA 1
ATOM 586 C C . GLY A 1 73 ? 2.522 -2.960 11.781 1.00 87.88 73 GLY A C 1
ATOM 587 O O . GLY A 1 73 ? 1.748 -2.036 11.532 1.00 87.88 73 GLY A O 1
ATOM 588 N N . PRO A 1 74 ? 3.850 -2.818 11.618 1.00 81.69 74 PRO A N 1
ATOM 589 C CA . PRO A 1 74 ? 4.508 -1.516 11.451 1.00 81.69 74 PRO A CA 1
ATOM 590 C C . PRO A 1 74 ? 4.144 -0.793 10.148 1.00 81.69 74 PRO A C 1
ATOM 592 O O . PRO A 1 74 ? 3.985 0.423 10.144 1.00 81.69 74 PRO A O 1
ATOM 595 N N . VAL A 1 75 ? 3.981 -1.534 9.046 1.00 79.94 75 VAL A N 1
ATOM 596 C CA . VAL A 1 75 ? 3.646 -0.946 7.738 1.00 79.94 75 VAL A CA 1
ATOM 597 C C . VAL A 1 75 ? 2.242 -0.346 7.769 1.00 79.94 75 VAL A C 1
ATOM 599 O O . VAL A 1 75 ? 2.072 0.829 7.472 1.00 79.94 75 VAL A O 1
ATOM 602 N N . ALA A 1 76 ? 1.244 -1.125 8.186 1.00 86.19 76 ALA A N 1
ATOM 603 C CA . ALA A 1 76 ? -0.130 -0.643 8.283 1.00 86.19 76 ALA A CA 1
ATOM 604 C C . ALA A 1 76 ? -0.294 0.436 9.368 1.00 86.19 76 ALA A C 1
ATOM 606 O O . ALA A 1 76 ? -1.077 1.360 9.182 1.00 86.19 76 ALA A O 1
ATOM 607 N N . PHE A 1 77 ? 0.477 0.363 10.461 1.00 88.94 77 PHE A N 1
ATOM 608 C CA . PHE A 1 77 ? 0.461 1.372 11.522 1.00 88.94 77 PHE A CA 1
ATOM 609 C C . PHE A 1 77 ? 0.826 2.766 10.998 1.00 88.94 77 PHE A C 1
ATOM 611 O O . PHE A 1 77 ? 0.150 3.732 11.332 1.00 88.94 77 PHE A O 1
ATOM 618 N N . SER A 1 78 ? 1.833 2.867 10.124 1.00 87.81 78 SER A N 1
ATOM 619 C CA . SER A 1 78 ? 2.243 4.155 9.541 1.00 87.81 78 SER A CA 1
ATOM 620 C C . SER A 1 78 ? 1.133 4.865 8.751 1.00 87.81 78 SER A C 1
ATOM 622 O O . SER A 1 78 ? 1.139 6.086 8.649 1.00 87.81 78 SER A O 1
ATOM 624 N N . LEU A 1 79 ? 0.148 4.122 8.229 1.00 86.19 79 LEU A N 1
ATOM 625 C CA . LEU A 1 79 ? -0.982 4.679 7.473 1.00 86.19 79 LEU A CA 1
ATOM 626 C C . LEU A 1 79 ? -2.059 5.300 8.366 1.00 86.19 79 LEU A C 1
ATOM 628 O O . LEU A 1 79 ? -2.859 6.107 7.898 1.00 86.19 79 LEU A O 1
ATOM 632 N N . ILE A 1 80 ? -2.102 4.884 9.629 1.00 92.88 80 ILE A N 1
ATOM 633 C CA . ILE A 1 80 ? -3.101 5.309 10.612 1.00 92.88 80 ILE A CA 1
ATOM 634 C C . ILE A 1 80 ? -2.470 6.111 11.757 1.00 92.88 80 ILE A C 1
ATOM 636 O O . ILE A 1 80 ? -3.154 6.461 12.718 1.00 92.88 80 ILE A O 1
ATOM 640 N N . GLU A 1 81 ? -1.172 6.420 11.662 1.00 87.81 81 GLU A N 1
ATOM 641 C CA . GLU A 1 81 ? -0.446 7.221 12.642 1.00 87.81 81 GLU A CA 1
ATOM 642 C C . GLU A 1 81 ? -1.053 8.632 12.701 1.00 87.81 81 GLU A C 1
ATOM 644 O O . GLU A 1 81 ? -0.964 9.417 11.760 1.00 87.81 81 GLU A O 1
ATOM 649 N N . GLY A 1 82 ? -1.722 8.940 13.815 1.00 89.69 82 GLY A N 1
ATOM 650 C CA . GLY A 1 82 ? -2.430 10.207 14.027 1.00 89.69 82 GLY A CA 1
ATOM 651 C C . GLY A 1 82 ? -3.956 10.106 13.959 1.00 89.69 82 GLY A C 1
ATOM 652 O O . GLY A 1 82 ? -4.636 11.041 14.384 1.00 89.69 82 GLY A O 1
ATOM 653 N N . ILE A 1 83 ? -4.509 8.973 13.518 1.00 93.31 83 ILE A N 1
ATOM 654 C CA . ILE A 1 83 ? -5.949 8.717 13.597 1.00 93.31 83 ILE A CA 1
ATOM 655 C C . ILE A 1 83 ? -6.318 8.392 15.050 1.00 93.31 83 ILE A C 1
ATOM 657 O O . ILE A 1 83 ? -5.713 7.538 15.696 1.00 93.31 83 ILE A O 1
ATOM 661 N N . THR A 1 84 ? -7.325 9.087 15.581 1.00 93.50 84 THR A N 1
ATOM 662 C CA . THR A 1 84 ? -7.780 8.933 16.979 1.00 93.50 84 THR A CA 1
ATOM 663 C C . THR A 1 84 ? -9.095 8.168 17.106 1.00 93.50 84 THR A C 1
ATOM 665 O O . THR A 1 84 ? -9.496 7.791 18.210 1.00 93.50 84 THR A O 1
ATOM 668 N N . ASN A 1 85 ? -9.761 7.907 15.983 1.00 92.88 85 ASN A N 1
ATOM 669 C CA . ASN A 1 85 ? -11.018 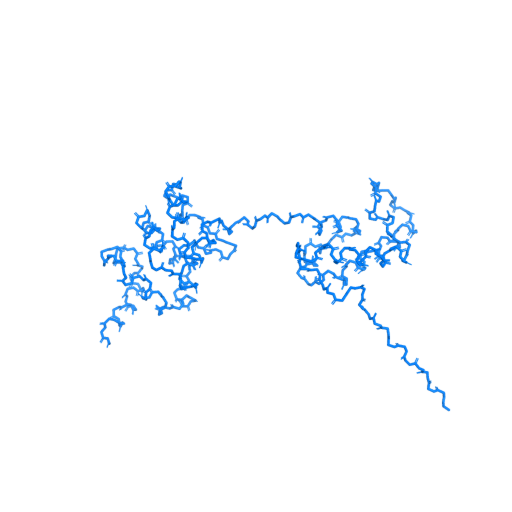7.185 15.912 1.00 92.88 85 ASN A CA 1
ATOM 670 C C . ASN A 1 85 ? -10.787 5.763 15.368 1.00 92.88 85 ASN A C 1
ATOM 672 O O . ASN A 1 85 ? -10.196 5.576 14.306 1.00 92.88 85 ASN A O 1
ATOM 676 N N . ALA A 1 86 ? -11.263 4.751 16.095 1.00 94.75 86 ALA A N 1
ATOM 677 C CA . ALA A 1 86 ? -11.084 3.348 15.731 1.00 94.75 86 ALA A CA 1
ATOM 678 C C . ALA A 1 86 ? -11.781 2.979 14.415 1.00 94.75 86 ALA A C 1
ATOM 680 O O . ALA A 1 86 ? -11.248 2.181 13.647 1.00 94.75 86 ALA A O 1
ATOM 681 N N . LYS A 1 87 ? -12.948 3.569 14.140 1.00 93.62 87 LYS A N 1
ATOM 682 C CA . LYS A 1 87 ? -13.674 3.371 12.887 1.00 93.62 87 LYS A CA 1
ATOM 683 C C . LYS A 1 87 ? -12.912 3.961 11.709 1.00 93.62 87 LYS A C 1
ATOM 685 O O . LYS A 1 87 ? -12.725 3.276 10.714 1.00 93.62 87 LYS A O 1
ATOM 690 N N . GLU A 1 88 ? -12.436 5.195 11.837 1.00 93.31 88 GLU A N 1
ATOM 691 C CA . GLU A 1 88 ? -11.641 5.840 10.787 1.00 93.31 88 GLU A CA 1
ATOM 692 C C . GLU A 1 88 ? -10.366 5.038 10.491 1.00 93.31 88 GLU A C 1
ATOM 694 O O . GLU A 1 88 ? -10.050 4.787 9.332 1.00 93.31 88 GLU A O 1
ATOM 699 N N . ALA A 1 89 ? -9.682 4.546 11.530 1.00 94.25 89 ALA A N 1
ATOM 700 C CA . ALA A 1 89 ? -8.516 3.684 11.363 1.00 94.25 89 ALA A CA 1
ATOM 701 C C . ALA A 1 89 ? -8.879 2.364 10.662 1.00 94.25 89 ALA A C 1
ATOM 703 O O . ALA A 1 89 ? -8.172 1.929 9.755 1.00 94.25 89 ALA A O 1
ATOM 704 N N . TRP A 1 90 ? -9.990 1.731 11.050 1.00 94.88 90 TRP A N 1
ATOM 705 C CA . TRP A 1 90 ? -10.476 0.505 10.416 1.00 94.88 90 TRP A CA 1
ATOM 706 C C . TRP A 1 90 ? -10.816 0.713 8.937 1.00 94.88 90 TRP A C 1
ATOM 708 O O . TRP A 1 90 ? -10.372 -0.065 8.091 1.00 94.88 90 TRP A O 1
ATOM 718 N N . ASP A 1 91 ? -11.572 1.767 8.627 1.00 92.75 91 ASP A N 1
ATOM 719 C CA . ASP A 1 91 ? -11.980 2.118 7.269 1.00 92.75 91 ASP A CA 1
ATOM 720 C C . ASP A 1 91 ? -10.747 2.428 6.411 1.00 92.75 91 ASP A C 1
ATOM 722 O O . ASP A 1 91 ? -10.625 1.903 5.307 1.00 92.75 91 ASP A O 1
ATOM 726 N N . LYS A 1 92 ? -9.764 3.160 6.955 1.00 91.31 92 LYS A N 1
ATOM 727 C CA . LYS A 1 92 ? -8.496 3.450 6.273 1.00 91.31 92 LYS A CA 1
ATOM 728 C C . LYS A 1 92 ? -7.707 2.190 5.918 1.00 91.31 92 LYS A C 1
ATOM 730 O O . LYS A 1 92 ? -7.126 2.113 4.842 1.00 91.31 92 LYS A O 1
ATOM 735 N N . LEU A 1 93 ? -7.695 1.189 6.797 1.00 91.12 93 LEU A N 1
ATOM 736 C CA . LEU A 1 93 ? -7.057 -0.104 6.524 1.00 91.12 93 LEU A CA 1
ATOM 737 C C . LEU A 1 93 ? -7.872 -0.984 5.563 1.00 91.12 93 LEU A C 1
ATOM 739 O O . LEU A 1 93 ? -7.310 -1.884 4.935 1.00 91.12 93 LEU A O 1
ATOM 743 N N . ALA A 1 94 ? -9.186 -0.759 5.479 1.00 89.94 94 ALA A N 1
ATOM 744 C CA . ALA A 1 94 ? -10.091 -1.426 4.545 1.00 89.94 94 ALA A CA 1
ATOM 745 C C . ALA A 1 94 ? -10.014 -0.836 3.133 1.00 89.94 94 ALA A C 1
ATOM 747 O O . ALA A 1 94 ? -10.329 -1.533 2.160 1.00 89.94 94 ALA A O 1
ATOM 748 N N . GLU A 1 95 ? -9.622 0.437 3.021 1.00 84.38 95 GLU A N 1
ATOM 749 C CA . GLU A 1 95 ? -9.468 1.110 1.742 1.00 84.38 95 GLU A CA 1
ATOM 750 C C . GLU A 1 95 ? -8.527 0.295 0.846 1.00 84.38 95 GLU A C 1
ATOM 752 O O . GLU A 1 95 ? -7.425 -0.098 1.253 1.00 84.38 95 GLU A O 1
ATOM 757 N N . PRO A 1 96 ? -8.935 0.007 -0.402 1.00 68.44 96 PRO A N 1
ATOM 758 C CA . PRO A 1 96 ? -7.974 -0.456 -1.373 1.00 68.44 96 PRO A CA 1
ATOM 759 C C . PRO A 1 96 ? -6.939 0.657 -1.512 1.00 68.44 96 PRO A C 1
ATOM 761 O O . PRO A 1 96 ? -7.291 1.753 -1.942 1.00 68.44 96 PRO A O 1
ATOM 764 N N . GLU A 1 97 ? -5.678 0.380 -1.164 1.00 59.56 97 GLU A N 1
ATOM 765 C CA . GLU A 1 97 ? -4.610 1.302 -1.545 1.00 59.56 97 GLU A CA 1
ATOM 766 C C . GLU A 1 97 ? -4.767 1.615 -3.040 1.00 59.56 97 GLU A C 1
ATOM 768 O O . GLU A 1 97 ? -5.086 0.687 -3.811 1.00 59.56 97 GLU A O 1
ATOM 773 N N . PRO A 1 98 ? -4.595 2.888 -3.450 1.00 49.62 98 PRO A N 1
ATOM 774 C CA . PRO A 1 98 ? -4.458 3.188 -4.863 1.00 49.62 98 PRO A CA 1
ATOM 775 C C . PRO A 1 98 ? -3.410 2.217 -5.402 1.00 49.62 98 PRO A C 1
ATOM 777 O O . PRO A 1 98 ? -2.363 2.027 -4.776 1.00 49.62 98 PRO A O 1
ATOM 780 N N . GLU A 1 99 ? -3.730 1.510 -6.494 1.00 49.09 99 GLU A N 1
ATOM 781 C CA . GLU A 1 99 ? -2.685 0.747 -7.171 1.00 49.09 99 GLU A CA 1
ATOM 782 C C . GLU A 1 99 ? -1.515 1.701 -7.358 1.00 49.09 99 GLU A C 1
ATOM 784 O O . GLU A 1 99 ? -1.768 2.827 -7.790 1.00 49.09 99 GLU A O 1
ATOM 789 N N . PRO A 1 100 ? -0.299 1.295 -6.959 1.00 46.19 100 PRO A N 1
ATOM 790 C CA . PRO A 1 100 ? 0.818 2.207 -6.797 1.00 46.19 100 PRO A CA 1
ATOM 791 C C . PRO A 1 100 ? 0.914 3.071 -8.046 1.00 46.19 100 PRO A C 1
ATOM 793 O O . PRO A 1 100 ? 1.195 2.559 -9.138 1.00 46.19 100 PRO A O 1
ATOM 796 N N . GLU A 1 101 ? 0.590 4.356 -7.892 1.00 45.69 101 GLU A N 1
ATOM 797 C CA . GLU A 1 101 ? 0.659 5.369 -8.936 1.00 45.69 101 GLU A CA 1
ATOM 798 C C . GLU A 1 101 ? 2.138 5.528 -9.287 1.00 45.69 101 GLU A C 1
ATOM 800 O O . GLU A 1 101 ? 2.854 6.363 -8.753 1.00 45.69 101 GLU A O 1
ATOM 805 N N . GLY A 1 102 ? 2.641 4.616 -10.110 1.00 48.03 102 GLY A N 1
ATOM 806 C CA . GLY A 1 102 ? 4.062 4.513 -10.402 1.00 48.03 102 GLY A CA 1
ATOM 807 C C . GLY A 1 102 ? 4.414 3.187 -11.053 1.00 48.03 102 GLY A C 1
ATOM 808 O O . GLY A 1 102 ? 5.003 3.163 -12.136 1.00 48.03 102 GLY A O 1
ATOM 809 N N . ARG A 1 103 ? 3.993 2.048 -10.484 1.00 57.09 103 ARG A N 1
ATOM 810 C CA . ARG A 1 103 ? 4.299 0.740 -11.086 1.00 57.09 103 ARG A CA 1
ATOM 811 C C . ARG A 1 103 ? 3.291 0.408 -12.183 1.00 57.09 103 ARG A C 1
ATOM 813 O O . ARG A 1 103 ? 2.454 -0.480 -12.064 1.00 57.09 103 ARG A O 1
ATOM 820 N N . THR A 1 104 ? 3.379 1.153 -13.278 1.00 76.25 104 THR A N 1
ATOM 821 C CA . THR A 1 104 ? 2.500 0.975 -14.435 1.00 76.25 104 THR A CA 1
ATOM 822 C C . THR A 1 104 ? 2.611 -0.436 -15.015 1.00 76.25 104 THR A C 1
ATOM 824 O O . THR A 1 104 ? 3.618 -1.133 -14.845 1.00 76.25 104 THR A O 1
ATOM 827 N N . THR A 1 105 ? 1.603 -0.849 -15.788 1.00 79.50 105 THR A N 1
ATOM 828 C CA . THR A 1 105 ? 1.601 -2.133 -16.508 1.00 79.50 105 THR A CA 1
ATOM 829 C C . THR A 1 105 ? 2.884 -2.350 -17.319 1.00 79.50 105 THR A C 1
ATOM 831 O O . THR A 1 105 ? 3.319 -3.489 -17.493 1.00 79.50 105 THR A O 1
ATOM 834 N N . LEU A 1 106 ? 3.524 -1.266 -17.779 1.00 84.31 106 LEU A N 1
ATOM 835 C CA . LEU A 1 106 ? 4.785 -1.332 -18.501 1.00 84.31 106 LEU A CA 1
ATOM 836 C C . LEU A 1 106 ? 5.943 -1.813 -17.616 1.00 84.31 106 LEU A C 1
ATOM 838 O O . LEU A 1 106 ? 6.692 -2.673 -18.069 1.00 84.31 106 LEU A O 1
ATOM 842 N N . HIS A 1 107 ? 6.067 -1.336 -16.372 1.00 83.50 107 HIS A N 1
ATOM 843 C CA . HIS A 1 107 ? 7.098 -1.793 -15.429 1.00 83.50 107 HIS A CA 1
ATOM 844 C C . HIS A 1 107 ? 6.977 -3.295 -15.168 1.00 83.50 107 HIS A C 1
ATOM 846 O O . HIS A 1 107 ? 7.945 -4.038 -15.316 1.00 83.50 107 HIS A O 1
ATOM 852 N N . VAL A 1 108 ? 5.763 -3.764 -14.869 1.00 82.44 108 VAL A N 1
ATOM 853 C CA . VAL A 1 108 ? 5.508 -5.184 -14.583 1.00 82.44 108 VAL A CA 1
ATOM 854 C C . VAL A 1 108 ? 5.780 -6.053 -15.813 1.00 82.44 108 VAL A C 1
ATOM 856 O O . VAL A 1 108 ? 6.458 -7.075 -15.712 1.00 82.44 108 VAL A O 1
ATOM 859 N N . ALA A 1 109 ? 5.309 -5.638 -16.993 1.00 85.44 109 ALA A N 1
ATOM 860 C CA . ALA A 1 109 ? 5.558 -6.364 -18.237 1.00 85.44 109 ALA A CA 1
ATOM 861 C C . ALA A 1 109 ? 7.053 -6.401 -18.599 1.00 85.44 109 ALA A C 1
ATOM 863 O O . ALA A 1 109 ? 7.536 -7.408 -19.125 1.00 85.44 109 ALA A O 1
ATOM 864 N N . ALA A 1 110 ? 7.786 -5.328 -18.293 1.00 86.56 110 ALA A N 1
ATOM 865 C CA . ALA A 1 110 ? 9.221 -5.224 -18.512 1.00 86.56 110 ALA A CA 1
ATOM 866 C C . ALA A 1 110 ? 10.010 -6.162 -17.594 1.00 86.56 110 ALA A C 1
ATOM 868 O O . ALA A 1 110 ? 10.812 -6.955 -18.086 1.00 86.56 110 ALA A O 1
ATOM 869 N N . MET A 1 111 ? 9.719 -6.135 -16.289 1.00 79.25 111 MET A N 1
ATOM 870 C CA . MET A 1 111 ? 10.313 -7.029 -15.288 1.00 79.25 111 MET A CA 1
ATOM 871 C C . MET A 1 111 ? 10.048 -8.501 -15.619 1.00 79.25 111 MET A C 1
ATOM 873 O O . MET A 1 111 ? 10.954 -9.327 -15.550 1.00 79.25 111 MET A O 1
ATOM 877 N N . ALA A 1 112 ? 8.821 -8.825 -16.037 1.00 81.56 112 ALA A N 1
ATOM 878 C CA . ALA A 1 112 ? 8.431 -10.179 -16.424 1.00 81.56 112 ALA A CA 1
ATOM 879 C C . ALA A 1 112 ? 9.009 -10.623 -17.785 1.00 81.56 112 ALA A C 1
ATOM 881 O O . ALA A 1 112 ? 8.862 -11.779 -18.183 1.00 81.56 112 ALA A O 1
ATOM 882 N N . GLY A 1 113 ? 9.644 -9.723 -18.544 1.00 82.69 113 GLY A N 1
ATOM 883 C CA . GLY A 1 113 ? 10.172 -10.032 -19.872 1.00 82.69 113 GLY A CA 1
ATOM 884 C C . GLY A 1 113 ? 9.084 -10.323 -20.919 1.00 82.69 113 GLY A C 1
ATOM 885 O O . GLY A 1 113 ? 9.350 -11.006 -21.916 1.00 82.69 113 GLY A O 1
ATOM 886 N N . HIS A 1 114 ? 7.857 -9.840 -20.700 1.00 88.44 114 HIS A N 1
ATOM 887 C CA . HIS A 1 114 ? 6.692 -10.068 -21.556 1.00 88.44 114 HIS A CA 1
ATOM 888 C C . HIS A 1 114 ? 6.723 -9.151 -22.785 1.00 88.44 114 HIS A C 1
ATOM 890 O O . HIS A 1 114 ? 5.961 -8.189 -22.888 1.00 88.44 114 HIS A O 1
ATOM 896 N N . LEU A 1 115 ? 7.604 -9.472 -23.739 1.00 86.25 115 LEU A N 1
ATOM 897 C CA . LEU A 1 115 ? 7.853 -8.663 -24.937 1.00 86.25 115 LEU A CA 1
ATOM 898 C C . LEU A 1 115 ? 6.569 -8.236 -25.662 1.00 86.25 115 LEU A C 1
ATOM 900 O O . LEU A 1 115 ? 6.422 -7.060 -25.957 1.00 86.25 115 LEU A O 1
ATOM 904 N N . SER A 1 116 ? 5.621 -9.147 -25.894 1.00 87.25 116 SER A N 1
ATOM 905 C CA . SER A 1 116 ? 4.378 -8.839 -26.619 1.00 87.25 116 SER A CA 1
ATOM 906 C C . SER A 1 116 ? 3.541 -7.752 -25.938 1.00 87.25 116 SER A C 1
ATOM 908 O O . SER A 1 116 ? 3.004 -6.872 -26.607 1.00 87.25 116 SER A O 1
ATOM 910 N N . ILE A 1 117 ? 3.459 -7.785 -24.605 1.00 86.31 117 ILE A N 1
ATOM 911 C CA . ILE A 1 117 ? 2.730 -6.785 -23.817 1.00 86.31 117 ILE A CA 1
ATOM 912 C C . ILE A 1 117 ? 3.492 -5.460 -23.846 1.00 86.31 117 ILE A C 1
ATOM 914 O O . ILE A 1 117 ? 2.897 -4.416 -24.102 1.00 86.31 117 ILE A O 1
ATOM 918 N N . VAL A 1 118 ? 4.814 -5.506 -23.660 1.00 88.19 118 VAL A N 1
ATOM 919 C CA . VAL A 1 118 ? 5.672 -4.318 -23.735 1.00 88.19 118 VAL A CA 1
ATOM 920 C C . VAL A 1 118 ? 5.542 -3.637 -25.095 1.00 88.19 118 VAL A C 1
ATOM 922 O O . VAL A 1 118 ? 5.313 -2.435 -25.142 1.00 88.19 118 VAL A O 1
ATOM 925 N N . THR A 1 119 ? 5.613 -4.382 -26.198 1.00 87.38 119 THR A N 1
ATOM 926 C CA . THR A 1 119 ? 5.468 -3.829 -27.548 1.00 87.38 119 THR A CA 1
ATOM 927 C C . THR A 1 119 ? 4.123 -3.132 -27.731 1.00 87.38 119 THR A C 1
ATOM 929 O O . THR A 1 119 ? 4.096 -2.007 -28.225 1.00 87.38 119 THR A O 1
ATOM 932 N N . LEU A 1 120 ? 3.018 -3.741 -27.288 1.00 86.81 120 LEU A N 1
ATOM 933 C CA . LEU A 1 120 ? 1.689 -3.125 -27.375 1.00 86.81 120 LEU A CA 1
ATOM 934 C C . LEU A 1 120 ? 1.590 -1.832 -26.555 1.00 86.81 120 LEU A C 1
ATOM 936 O O . LEU A 1 120 ? 1.052 -0.836 -27.040 1.00 86.81 120 LEU A O 1
ATOM 940 N N . LEU A 1 121 ? 2.114 -1.833 -25.329 1.00 86.56 121 LEU A N 1
ATOM 941 C CA . LEU A 1 121 ? 2.086 -0.666 -24.445 1.00 86.56 121 LEU A CA 1
ATOM 942 C C . LEU A 1 121 ? 2.952 0.472 -24.999 1.00 86.56 121 LEU A C 1
ATOM 944 O O . LEU A 1 121 ? 2.462 1.582 -25.187 1.00 86.56 121 LEU A O 1
ATOM 948 N N . VAL A 1 122 ? 4.201 0.181 -25.368 1.00 86.69 122 VAL A N 1
ATOM 949 C CA . VAL A 1 122 ? 5.142 1.149 -25.957 1.00 86.69 122 VAL A CA 1
ATOM 950 C C . VAL A 1 122 ? 4.612 1.720 -27.280 1.00 86.69 122 VAL A C 1
ATOM 952 O O . VAL A 1 122 ? 4.827 2.893 -27.591 1.00 86.69 122 VAL A O 1
ATOM 955 N N . GLN A 1 123 ? 3.885 0.931 -28.078 1.00 85.44 123 GLN A N 1
ATOM 956 C CA . GLN A 1 123 ? 3.238 1.425 -29.296 1.00 85.44 123 GLN A CA 1
ATOM 957 C C . GLN A 1 123 ? 2.117 2.424 -29.001 1.00 85.44 123 GLN A C 1
ATOM 959 O O . GLN A 1 123 ? 2.044 3.441 -29.692 1.00 85.44 123 GLN A O 1
ATOM 964 N N . LYS A 1 124 ? 1.294 2.161 -27.979 1.00 82.75 124 LYS A N 1
ATOM 965 C CA . LYS A 1 124 ? 0.164 3.015 -27.581 1.00 82.75 124 LYS A CA 1
ATOM 966 C C . LYS A 1 124 ? 0.573 4.293 -26.845 1.00 82.75 124 LYS A C 1
ATOM 968 O O . LYS A 1 124 ? -0.213 5.234 -26.807 1.00 82.75 124 LYS A O 1
ATOM 973 N N . MET A 1 125 ? 1.773 4.336 -26.275 1.00 82.06 125 MET A N 1
ATOM 974 C CA . MET A 1 125 ? 2.279 5.494 -25.537 1.00 82.06 125 MET A CA 1
ATOM 975 C C . MET A 1 125 ? 2.936 6.534 -26.457 1.00 82.06 125 MET A C 1
ATOM 977 O O . MET A 1 125 ? 3.552 6.199 -27.482 1.00 82.06 125 MET A O 1
ATOM 981 N N . ARG A 1 126 ? 2.826 7.811 -26.065 1.00 81.88 126 ARG A N 1
ATOM 982 C CA . ARG A 1 126 ? 3.617 8.904 -26.649 1.00 81.88 126 ARG A CA 1
ATOM 983 C C . ARG A 1 126 ? 5.057 8.815 -26.144 1.00 81.88 126 ARG A C 1
ATOM 985 O O . ARG A 1 126 ? 5.324 8.212 -25.105 1.00 81.88 126 ARG A O 1
ATOM 992 N N . LYS A 1 127 ? 6.000 9.369 -26.906 1.00 79.31 127 LYS A N 1
ATOM 993 C CA . LYS A 1 127 ? 7.433 9.235 -26.598 1.00 79.31 127 LYS A CA 1
ATOM 994 C C . LYS A 1 127 ? 7.801 9.972 -25.313 1.00 79.31 127 LYS A C 1
ATOM 996 O O . LYS A 1 127 ? 8.622 9.474 -24.551 1.00 79.31 127 LYS A O 1
ATOM 1001 N N . GLU A 1 128 ? 7.167 11.112 -25.084 1.00 76.25 128 GLU A N 1
ATOM 1002 C CA . GLU A 1 128 ? 7.410 12.027 -23.972 1.00 76.25 128 GLU A CA 1
ATOM 1003 C C . GLU A 1 128 ? 6.912 11.422 -22.653 1.00 76.25 128 GLU A C 1
ATOM 1005 O O . GLU A 1 128 ? 7.623 11.437 -21.650 1.00 76.25 128 GLU A O 1
ATOM 1010 N N . ASP A 1 129 ? 5.731 10.795 -22.686 1.00 76.62 129 ASP A N 1
ATOM 1011 C CA . ASP A 1 129 ? 5.138 10.121 -21.525 1.00 76.62 129 ASP A CA 1
ATOM 1012 C C . ASP A 1 129 ? 6.010 8.952 -21.045 1.00 76.62 129 ASP A C 1
ATOM 1014 O O . ASP A 1 129 ? 6.064 8.656 -19.858 1.00 76.62 129 ASP A O 1
ATOM 1018 N N . LEU A 1 130 ? 6.720 8.287 -21.962 1.00 76.56 130 LEU A N 1
ATOM 1019 C CA . LEU A 1 130 ? 7.554 7.125 -21.655 1.00 76.56 130 LEU A CA 1
ATOM 1020 C C . LEU A 1 130 ? 8.756 7.481 -20.762 1.00 76.56 130 LEU A C 1
ATOM 1022 O O . LEU A 1 130 ? 9.205 6.639 -19.991 1.00 76.56 130 LEU A O 1
ATOM 1026 N N . VAL A 1 131 ? 9.267 8.713 -20.873 1.00 71.94 131 VAL A N 1
ATOM 1027 C CA . VAL A 1 131 ? 10.436 9.208 -20.123 1.00 71.94 131 VAL A CA 1
ATOM 1028 C C . VAL A 1 131 ? 10.064 9.624 -18.704 1.00 71.94 131 VAL A C 1
ATOM 1030 O O . VAL A 1 131 ? 10.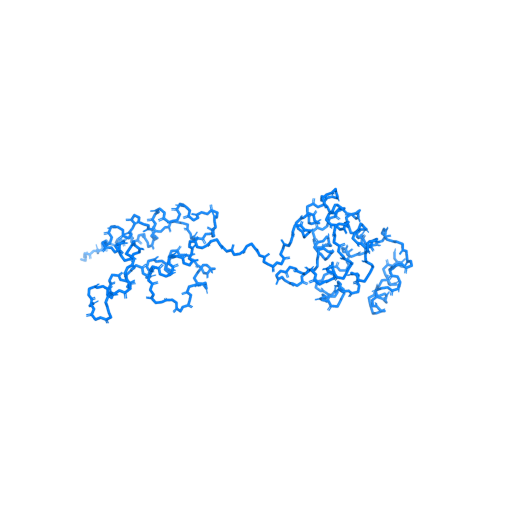848 9.423 -17.783 1.00 71.94 131 VAL A O 1
ATOM 1033 N N . GLN A 1 132 ? 8.866 10.183 -18.531 1.00 71.62 132 GLN A N 1
ATOM 1034 C CA . GLN A 1 132 ? 8.364 10.647 -17.233 1.00 71.62 132 GLN A CA 1
ATOM 1035 C C . GLN A 1 132 ? 7.739 9.524 -16.399 1.00 71.62 132 GLN A C 1
ATOM 1037 O O . GLN A 1 132 ? 7.371 9.730 -15.248 1.00 71.62 132 GLN A O 1
ATOM 1042 N N . LEU A 1 133 ? 7.593 8.337 -16.984 1.00 75.88 133 LEU A N 1
ATOM 1043 C CA . LEU A 1 133 ? 6.942 7.206 -16.353 1.00 75.88 133 LEU A CA 1
ATOM 1044 C C . LEU A 1 133 ? 7.935 6.456 -15.461 1.00 75.88 133 LEU A C 1
ATOM 1046 O O . LEU A 1 133 ? 8.647 5.554 -15.910 1.00 75.88 133 LEU A O 1
ATOM 1050 N N . THR A 1 134 ? 7.967 6.859 -14.196 1.00 76.31 134 THR A N 1
ATOM 1051 C CA . THR A 1 134 ? 8.766 6.247 -13.133 1.00 76.31 134 THR A CA 1
ATOM 1052 C C . THR A 1 134 ? 7.883 5.522 -12.121 1.00 76.31 134 THR A C 1
ATOM 1054 O O . THR A 1 134 ? 6.736 5.915 -11.909 1.00 76.31 134 THR A O 1
ATOM 1057 N N . ASP A 1 135 ? 8.406 4.468 -11.498 1.00 72.69 135 ASP A N 1
ATOM 1058 C CA . ASP A 1 135 ? 7.794 3.816 -10.346 1.00 72.69 135 ASP A CA 1
ATOM 1059 C C . ASP A 1 135 ? 8.017 4.595 -9.039 1.00 72.69 135 ASP A C 1
ATOM 1061 O O . ASP A 1 135 ? 8.555 5.703 -9.045 1.00 72.69 135 ASP A O 1
ATOM 1065 N N . GLU A 1 136 ? 7.547 4.040 -7.920 1.00 66.00 136 GLU A N 1
ATOM 1066 C CA . GLU A 1 136 ? 7.602 4.668 -6.589 1.00 66.00 136 GLU A CA 1
ATOM 1067 C C . GLU A 1 136 ? 9.036 4.959 -6.119 1.00 66.00 136 GLU A C 1
ATOM 1069 O O . GLU A 1 136 ? 9.264 5.887 -5.346 1.00 66.00 136 GLU A O 1
ATOM 1074 N N . ASP A 1 137 ? 10.006 4.195 -6.621 1.00 66.25 137 ASP A N 1
ATOM 1075 C CA . ASP A 1 137 ? 11.431 4.355 -6.340 1.00 66.25 137 ASP A CA 1
ATOM 1076 C C . ASP A 1 137 ? 12.108 5.310 -7.351 1.00 66.25 137 ASP A C 1
ATOM 1078 O O . ASP A 1 137 ? 13.329 5.496 -7.345 1.00 66.25 137 ASP A O 1
ATOM 1082 N N . GLY A 1 138 ? 11.326 5.909 -8.256 1.00 72.25 138 GLY A N 1
ATOM 1083 C CA . GLY A 1 138 ? 11.810 6.758 -9.337 1.00 72.25 138 GLY A CA 1
ATOM 1084 C C . GLY A 1 138 ? 12.400 5.980 -10.518 1.00 72.25 138 GLY A C 1
ATOM 1085 O O . GLY A 1 138 ? 12.999 6.600 -11.400 1.00 72.25 138 GLY A O 1
ATOM 1086 N N . PHE A 1 139 ? 12.265 4.648 -10.572 1.00 74.75 139 PHE A N 1
ATOM 1087 C CA . PHE A 1 139 ? 12.790 3.843 -11.676 1.00 74.75 139 PHE A CA 1
ATOM 1088 C C . PHE A 1 139 ? 11.885 3.900 -12.889 1.00 74.75 139 PHE A C 1
ATOM 1090 O O . PHE A 1 139 ? 10.692 3.657 -12.805 1.00 74.75 139 PHE A O 1
ATOM 1097 N N . THR A 1 140 ? 12.467 4.131 -14.061 1.00 82.81 140 THR A N 1
ATOM 1098 C CA . THR A 1 140 ? 11.745 3.933 -15.325 1.00 82.81 140 THR A CA 1
ATOM 1099 C C . THR A 1 140 ? 11.536 2.445 -15.621 1.00 82.81 140 THR A C 1
ATOM 1101 O O . THR A 1 140 ? 12.297 1.580 -15.172 1.00 82.81 140 THR A O 1
ATOM 1104 N N . ALA A 1 141 ? 10.580 2.125 -16.498 1.00 83.50 141 ALA A N 1
ATOM 1105 C CA . ALA A 1 141 ? 10.369 0.747 -16.947 1.00 83.50 141 ALA A CA 1
ATOM 1106 C C . ALA A 1 141 ? 11.609 0.148 -17.635 1.00 83.50 141 ALA A C 1
ATOM 1108 O O . ALA A 1 141 ? 11.839 -1.058 -17.545 1.00 83.50 141 ALA A O 1
ATOM 1109 N N . LEU A 1 142 ? 12.446 0.986 -18.262 1.00 83.00 142 LEU A N 1
ATOM 1110 C CA . LEU A 1 142 ? 13.740 0.572 -18.802 1.00 83.00 142 LEU A CA 1
ATOM 1111 C C . LEU A 1 142 ? 14.720 0.202 -17.680 1.00 83.00 142 LEU A C 1
ATOM 1113 O O . LEU A 1 142 ? 15.364 -0.842 -17.768 1.00 83.00 142 LEU A O 1
ATOM 1117 N N . ALA A 1 143 ? 14.796 0.991 -16.605 1.00 77.62 143 ALA A N 1
ATOM 1118 C CA . ALA A 1 143 ? 15.645 0.674 -15.456 1.00 77.62 143 ALA A CA 1
ATOM 1119 C C . ALA A 1 143 ? 15.242 -0.657 -14.795 1.00 77.62 143 ALA A C 1
ATOM 1121 O O . ALA A 1 143 ? 16.105 -1.476 -14.466 1.00 77.62 143 ALA A O 1
ATOM 1122 N N . ALA A 1 144 ? 13.939 -0.938 -14.717 1.00 77.44 144 ALA A N 1
ATOM 1123 C CA . ALA A 1 144 ? 13.421 -2.204 -14.202 1.00 77.44 144 ALA A CA 1
ATOM 1124 C C . ALA A 1 144 ? 13.872 -3.435 -15.022 1.00 77.44 144 ALA A C 1
ATOM 1126 O O . ALA A 1 144 ? 14.063 -4.517 -14.461 1.00 77.44 144 ALA A O 1
ATOM 1127 N N . THR A 1 145 ? 14.111 -3.293 -16.337 1.00 78.50 145 THR A N 1
ATOM 1128 C CA . THR A 1 145 ? 14.672 -4.395 -17.150 1.00 78.50 145 THR A CA 1
ATOM 1129 C C . THR A 1 145 ? 16.093 -4.765 -16.728 1.00 78.50 145 THR A C 1
ATOM 1131 O O . THR A 1 145 ? 16.453 -5.943 -16.742 1.00 78.50 145 THR A O 1
ATOM 1134 N N . ILE A 1 146 ? 16.882 -3.775 -16.304 1.00 72.06 146 ILE A N 1
ATOM 1135 C CA . ILE A 1 146 ? 18.294 -3.929 -15.938 1.00 72.06 146 ILE A CA 1
ATOM 1136 C C . ILE A 1 146 ? 18.411 -4.578 -14.559 1.00 72.06 146 ILE A C 1
ATOM 1138 O O . ILE A 1 146 ? 19.191 -5.512 -14.362 1.00 72.06 146 ILE A O 1
ATOM 1142 N N . THR A 1 147 ? 17.622 -4.107 -13.589 1.00 67.06 147 THR A N 1
ATOM 1143 C CA . THR A 1 147 ? 17.648 -4.636 -12.217 1.00 67.06 147 THR A CA 1
ATOM 1144 C C . THR A 1 147 ? 17.242 -6.110 -12.186 1.00 67.06 147 THR A C 1
ATOM 1146 O O . THR A 1 147 ? 17.903 -6.921 -11.523 1.00 67.06 147 THR A O 1
ATOM 1149 N N . CYS A 1 148 ? 16.228 -6.462 -12.982 1.00 69.31 148 CYS A N 1
ATOM 1150 C CA . CYS A 1 148 ? 15.609 -7.785 -13.016 1.00 69.31 148 CYS A CA 1
ATOM 1151 C C . CYS A 1 148 ? 16.194 -8.740 -14.070 1.00 69.31 148 CYS A C 1
ATOM 1153 O O . CYS A 1 148 ? 15.705 -9.860 -14.191 1.00 69.31 148 CYS A O 1
ATOM 1155 N N . ASN A 1 149 ? 17.239 -8.338 -14.807 1.00 68.06 149 ASN A N 1
ATOM 1156 C CA . ASN A 1 149 ? 17.857 -9.147 -15.868 1.00 68.06 149 ASN A CA 1
ATOM 1157 C C . ASN A 1 149 ? 16.836 -9.631 -16.919 1.00 68.06 149 ASN A C 1
ATOM 1159 O O . ASN A 1 149 ? 16.808 -10.802 -17.310 1.00 68.06 149 ASN A O 1
ATOM 1163 N N . ALA A 1 150 ? 15.944 -8.728 -17.331 1.00 71.81 150 ALA A N 1
ATOM 1164 C CA . ALA A 1 150 ? 14.917 -9.022 -18.316 1.00 71.81 150 ALA A CA 1
ATOM 1165 C C . ALA A 1 150 ? 15.525 -9.249 -19.709 1.00 71.81 150 ALA A C 1
ATOM 1167 O O . ALA A 1 150 ? 16.656 -8.864 -20.006 1.00 71.81 150 ALA A O 1
ATOM 1168 N N . LYS A 1 151 ? 14.748 -9.871 -20.603 1.00 76.00 151 LYS A N 1
ATOM 1169 C CA . LYS A 1 151 ? 15.200 -10.187 -21.966 1.00 76.00 151 LYS A CA 1
ATOM 1170 C C . LYS A 1 151 ? 15.661 -8.912 -22.696 1.00 76.00 151 LYS A C 1
ATOM 1172 O O . LYS A 1 151 ? 14.864 -7.977 -22.795 1.00 76.00 151 LYS A O 1
ATOM 1177 N N . PRO A 1 152 ? 16.852 -8.890 -23.325 1.00 75.56 152 PRO A N 1
ATOM 1178 C CA . PRO A 1 152 ? 17.359 -7.703 -24.025 1.00 75.56 152 PRO A CA 1
ATOM 1179 C C . PRO A 1 152 ? 16.431 -7.162 -25.122 1.00 75.56 152 PRO A C 1
ATOM 1181 O O . PRO A 1 152 ? 16.408 -5.965 -25.400 1.00 75.56 152 PRO A O 1
ATOM 1184 N N . SER A 1 153 ? 15.602 -8.026 -25.719 1.00 81.56 153 SER A N 1
ATOM 1185 C CA . SER A 1 153 ? 14.571 -7.636 -26.689 1.00 81.56 153 SER A CA 1
ATOM 1186 C C . SER A 1 153 ? 13.556 -6.635 -26.126 1.00 81.56 153 SER A C 1
ATOM 1188 O O . SER A 1 153 ? 13.030 -5.811 -26.870 1.00 81.56 153 SER A O 1
ATOM 1190 N N . VAL A 1 154 ? 13.277 -6.700 -24.822 1.00 83.81 154 VAL A N 1
ATOM 1191 C CA . VAL A 1 154 ? 12.353 -5.800 -24.122 1.00 83.81 154 VAL A CA 1
ATOM 1192 C C . VAL A 1 154 ? 12.964 -4.409 -23.985 1.00 83.81 154 VAL A C 1
ATOM 1194 O O . VAL A 1 154 ? 12.333 -3.433 -24.383 1.00 83.81 154 VAL A O 1
ATOM 1197 N N . ALA A 1 155 ? 14.211 -4.330 -23.511 1.00 82.75 155 ALA A N 1
ATOM 1198 C CA . ALA A 1 155 ? 14.954 -3.074 -23.424 1.00 82.75 155 ALA A CA 1
ATOM 1199 C C . ALA A 1 155 ? 15.103 -2.425 -24.810 1.00 82.75 155 ALA A C 1
ATOM 1201 O O . ALA A 1 155 ? 14.824 -1.239 -24.979 1.00 82.75 155 ALA A O 1
ATOM 1202 N N . LYS A 1 156 ? 15.441 -3.226 -25.830 1.00 81.44 156 LYS A N 1
ATOM 1203 C CA . LYS A 1 156 ? 15.529 -2.762 -27.218 1.00 81.44 156 LYS A CA 1
ATOM 1204 C C . LYS A 1 156 ? 14.209 -2.181 -27.727 1.00 81.44 156 LYS A C 1
ATOM 1206 O O . LYS A 1 156 ? 14.216 -1.088 -28.273 1.00 81.44 156 LYS A O 1
ATOM 1211 N N . CYS A 1 157 ? 13.080 -2.854 -27.497 1.00 85.00 157 CYS A N 1
ATOM 1212 C CA . CYS A 1 157 ? 11.766 -2.363 -27.923 1.00 85.00 157 CYS A CA 1
ATOM 1213 C C . CYS A 1 157 ? 11.437 -0.970 -27.354 1.00 85.00 157 CYS A C 1
ATOM 1215 O O . CYS A 1 157 ? 10.830 -0.152 -28.042 1.00 85.00 157 CYS A O 1
ATOM 1217 N N . MET A 1 158 ? 11.817 -0.703 -26.102 1.00 85.25 158 MET A N 1
ATOM 1218 C CA . MET A 1 158 ? 11.600 0.599 -25.462 1.00 85.25 158 MET A CA 1
ATOM 1219 C C . MET A 1 158 ? 12.526 1.674 -26.039 1.00 85.25 158 MET A C 1
ATOM 1221 O O . MET A 1 158 ? 12.065 2.763 -26.380 1.00 85.25 158 MET A O 1
ATOM 1225 N N . VAL A 1 159 ? 13.812 1.352 -26.210 1.00 84.06 159 VAL A N 1
ATOM 1226 C CA . VAL A 1 159 ? 14.814 2.284 -26.751 1.00 84.06 159 VAL A CA 1
ATOM 1227 C C . VAL A 1 159 ? 14.564 2.608 -28.227 1.00 84.06 159 VAL A C 1
ATOM 1229 O O . VAL A 1 159 ? 14.726 3.757 -28.631 1.00 84.06 159 VAL A O 1
ATOM 1232 N N . ASP A 1 160 ? 14.102 1.638 -29.021 1.00 84.12 160 ASP A N 1
ATOM 1233 C CA . ASP A 1 160 ? 13.733 1.845 -30.428 1.00 84.12 160 ASP A CA 1
ATOM 1234 C C . ASP A 1 160 ? 12.575 2.856 -30.565 1.00 84.12 160 ASP A C 1
ATOM 1236 O O . ASP A 1 160 ? 12.478 3.572 -31.563 1.00 84.12 160 ASP A O 1
ATOM 1240 N N . LYS A 1 161 ? 11.699 2.952 -29.553 1.00 82.69 161 LYS A N 1
ATOM 1241 C CA . LYS A 1 161 ? 10.613 3.942 -29.511 1.00 82.69 161 LYS A CA 1
ATOM 1242 C C . LYS A 1 161 ? 11.107 5.318 -29.060 1.00 82.69 161 LYS A C 1
ATOM 1244 O O . LYS A 1 161 ? 10.723 6.317 -29.678 1.00 82.69 161 LYS A O 1
ATOM 1249 N N . ASN A 1 162 ? 11.902 5.375 -27.989 1.00 82.31 162 ASN A N 1
ATOM 1250 C CA . ASN A 1 162 ? 12.507 6.606 -27.489 1.00 82.31 162 ASN A CA 1
ATOM 1251 C C . ASN A 1 162 ? 13.911 6.347 -26.912 1.00 82.31 162 ASN A C 1
ATOM 1253 O O . ASN A 1 162 ? 14.066 5.719 -25.866 1.00 82.31 162 ASN A O 1
ATOM 1257 N N . ASN A 1 163 ? 14.938 6.875 -27.575 1.00 77.94 163 ASN A N 1
ATOM 1258 C CA . ASN A 1 163 ? 16.329 6.743 -27.151 1.00 77.94 163 ASN A CA 1
ATOM 1259 C C . ASN A 1 163 ? 16.717 7.693 -26.003 1.00 77.94 163 ASN A C 1
ATOM 1261 O O . ASN A 1 163 ? 17.682 7.398 -25.298 1.00 77.94 163 ASN A O 1
ATOM 1265 N N . GLU A 1 164 ? 15.947 8.757 -25.750 1.00 75.94 164 GLU A N 1
ATOM 1266 C CA . GLU A 1 164 ? 16.133 9.663 -24.602 1.00 75.94 164 GLU A CA 1
ATOM 1267 C C . GLU A 1 164 ? 15.903 8.953 -23.261 1.00 75.94 164 GLU A C 1
ATOM 1269 O O . GLU A 1 164 ? 16.408 9.390 -22.225 1.00 75.94 164 GLU A O 1
ATOM 1274 N N . LEU A 1 165 ? 15.214 7.803 -23.276 1.00 73.56 165 LEU A N 1
ATOM 1275 C CA . LEU A 1 165 ? 15.072 6.932 -22.109 1.00 73.56 165 LEU A CA 1
ATOM 1276 C C . LEU A 1 165 ? 16.413 6.509 -21.527 1.00 73.56 165 LEU A C 1
ATOM 1278 O O . LEU A 1 165 ? 16.514 6.329 -20.317 1.00 73.56 165 LEU A O 1
ATOM 1282 N N . LEU A 1 166 ? 17.439 6.354 -22.370 1.00 73.31 166 LEU A N 1
ATOM 1283 C CA . LEU A 1 166 ? 18.783 6.058 -21.892 1.00 73.31 166 LEU A CA 1
ATOM 1284 C C . LEU A 1 166 ? 19.269 7.204 -21.010 1.00 73.31 166 LEU A C 1
ATOM 1286 O O . LEU A 1 166 ? 19.652 6.970 -19.870 1.00 73.31 166 LEU A O 1
ATOM 1290 N N . THR A 1 167 ? 19.181 8.441 -21.495 1.00 68.88 167 THR A N 1
ATOM 1291 C CA . THR A 1 167 ? 19.623 9.632 -20.765 1.00 68.88 167 THR A CA 1
ATOM 1292 C C . THR A 1 167 ? 18.849 9.826 -19.463 1.00 68.88 167 THR A C 1
ATOM 1294 O O . THR A 1 167 ? 19.474 10.038 -18.426 1.00 68.88 167 THR A O 1
ATOM 1297 N N . ALA A 1 168 ? 17.522 9.674 -19.476 1.00 68.94 168 ALA A N 1
ATOM 1298 C CA . ALA A 1 168 ? 16.710 9.749 -18.260 1.00 68.94 168 ALA A CA 1
ATOM 1299 C C . ALA A 1 168 ? 17.047 8.634 -17.257 1.00 68.94 168 ALA A C 1
ATOM 1301 O O . ALA A 1 168 ? 17.174 8.895 -16.063 1.00 68.94 168 ALA A O 1
ATOM 1302 N N . CYS A 1 169 ? 17.300 7.415 -17.743 1.00 69.50 169 CYS A N 1
ATOM 1303 C CA . CYS A 1 169 ? 17.753 6.298 -16.918 1.00 69.50 169 CYS A CA 1
ATOM 1304 C C . CYS A 1 169 ? 19.097 6.594 -16.219 1.00 69.50 169 CYS A C 1
ATOM 1306 O O . CYS A 1 169 ? 19.289 6.176 -15.081 1.00 69.50 169 CYS A O 1
ATOM 1308 N N . PHE A 1 170 ? 20.005 7.357 -16.843 1.00 63.91 170 PHE A N 1
ATOM 1309 C CA . PHE A 1 170 ? 21.264 7.784 -16.209 1.00 63.91 170 PHE A CA 1
ATOM 1310 C C . PHE A 1 170 ? 21.142 9.000 -15.292 1.00 63.91 170 PHE A C 1
ATOM 1312 O O . PHE A 1 170 ? 21.962 9.155 -14.392 1.00 63.91 170 PHE A O 1
ATOM 1319 N N . GLN A 1 171 ? 20.192 9.900 -15.547 1.00 61.88 171 GLN A N 1
ATOM 1320 C CA . GLN A 1 171 ? 20.013 11.092 -14.714 1.00 61.88 171 GLN A CA 1
ATOM 1321 C C . GLN A 1 171 ? 19.307 10.770 -13.401 1.00 61.88 171 GLN A C 1
ATOM 1323 O O . GLN A 1 171 ? 19.660 11.331 -12.368 1.00 61.88 171 GLN A O 1
ATOM 1328 N N . LEU A 1 172 ? 18.347 9.847 -13.437 1.00 56.09 172 LEU A N 1
ATOM 1329 C CA . LEU A 1 172 ? 17.587 9.437 -12.258 1.00 56.09 172 LEU A CA 1
ATOM 1330 C C . LEU A 1 172 ? 18.368 8.467 -11.358 1.00 56.09 172 LEU A C 1
ATOM 1332 O O . LEU A 1 172 ? 18.076 8.368 -10.168 1.00 56.09 172 LEU A O 1
ATOM 1336 N N . HIS A 1 173 ? 19.382 7.768 -11.887 1.00 60.88 173 HIS A N 1
ATOM 1337 C CA . HIS A 1 173 ? 20.066 6.697 -11.158 1.00 60.88 173 HIS A CA 1
ATOM 1338 C C . HIS A 1 173 ? 21.589 6.807 -11.233 1.00 60.88 173 HIS A C 1
ATOM 1340 O O . HIS A 1 173 ? 22.185 6.821 -12.309 1.00 60.88 173 HIS A O 1
ATOM 1346 N N . SER A 1 174 ? 22.239 6.805 -10.064 1.00 53.91 174 SER A N 1
ATOM 1347 C CA . SER A 1 174 ? 23.698 6.731 -9.975 1.00 53.91 174 SER A CA 1
ATOM 1348 C C . SER A 1 174 ? 24.203 5.403 -10.564 1.00 53.91 174 SER A C 1
ATOM 1350 O O . SER A 1 174 ? 23.788 4.338 -10.092 1.00 53.91 174 SER A O 1
ATOM 1352 N N . PRO A 1 175 ? 25.146 5.423 -11.525 1.00 52.72 175 PRO A N 1
ATOM 1353 C CA . PRO A 1 175 ? 25.766 4.215 -12.078 1.00 52.72 175 PRO A CA 1
ATOM 1354 C C . PRO A 1 175 ? 26.419 3.310 -11.019 1.00 52.72 175 PRO A C 1
ATOM 1356 O O . PRO A 1 175 ? 26.592 2.117 -11.243 1.00 52.72 175 PRO A O 1
ATOM 1359 N N . SER A 1 176 ? 26.756 3.853 -9.846 1.00 50.81 176 SER A N 1
ATOM 1360 C CA . SER A 1 176 ? 27.291 3.079 -8.721 1.00 50.81 176 SER A CA 1
ATOM 1361 C C . SER A 1 176 ? 26.224 2.243 -8.003 1.00 50.81 176 SER A C 1
ATOM 1363 O O . SER A 1 176 ? 26.543 1.182 -7.474 1.00 50.81 176 SER A O 1
ATOM 1365 N N . ALA A 1 177 ? 24.965 2.699 -7.984 1.00 50.44 177 ALA A N 1
ATOM 1366 C CA . ALA A 1 177 ? 23.844 1.971 -7.380 1.00 50.44 177 ALA A CA 1
ATOM 1367 C C . ALA A 1 177 ? 23.312 0.864 -8.308 1.00 50.44 177 ALA A C 1
ATOM 1369 O O . ALA A 1 177 ? 22.838 -0.174 -7.848 1.00 50.44 177 ALA A O 1
ATOM 1370 N N . MET A 1 178 ? 23.427 1.060 -9.623 1.00 55.19 178 MET A N 1
ATOM 1371 C CA . MET A 1 178 ? 22.953 0.122 -10.635 1.00 55.19 178 MET A CA 1
ATOM 1372 C C . MET A 1 178 ? 24.141 -0.648 -11.222 1.00 55.19 178 MET A C 1
ATOM 1374 O O . MET A 1 178 ? 24.872 -0.122 -12.049 1.00 55.19 178 MET A O 1
ATOM 1378 N N . VAL A 1 179 ? 24.351 -1.892 -10.774 1.00 53.75 179 VAL A N 1
ATOM 1379 C CA . VAL A 1 179 ? 25.510 -2.751 -11.104 1.00 53.75 179 VAL A CA 1
ATOM 1380 C C . VAL A 1 179 ? 25.948 -2.614 -12.574 1.00 53.75 179 VAL A C 1
ATOM 1382 O O . VAL A 1 179 ? 25.336 -3.196 -13.469 1.00 53.75 179 VAL A O 1
ATOM 1385 N N . MET A 1 180 ? 27.054 -1.898 -12.812 1.00 51.19 180 MET A N 1
ATOM 1386 C CA . MET A 1 180 ? 27.614 -1.605 -14.145 1.00 51.19 180 MET A CA 1
ATOM 1387 C C . MET A 1 180 ? 27.797 -2.853 -15.029 1.00 51.19 180 MET A C 1
ATOM 1389 O O . MET A 1 180 ? 27.661 -2.768 -16.245 1.00 51.19 180 MET A O 1
ATOM 1393 N N . ARG A 1 181 ? 28.037 -4.036 -14.439 1.00 53.28 181 ARG A N 1
ATOM 1394 C CA . ARG A 1 181 ? 28.094 -5.309 -15.188 1.00 53.28 181 ARG A CA 1
ATOM 1395 C C . ARG A 1 181 ? 26.762 -5.681 -15.849 1.00 53.28 181 ARG A C 1
ATOM 1397 O O . ARG A 1 181 ? 26.756 -6.005 -17.027 1.00 53.28 181 ARG A O 1
ATOM 1404 N N . LYS A 1 182 ? 25.635 -5.566 -15.132 1.00 58.84 182 LYS A N 1
ATOM 1405 C CA . LYS A 1 182 ? 24.294 -5.871 -15.679 1.00 58.84 182 LYS A CA 1
ATOM 1406 C C . LYS A 1 182 ? 23.909 -4.915 -16.815 1.00 58.84 182 LYS A C 1
ATOM 1408 O O . LYS A 1 182 ? 23.192 -5.287 -17.743 1.00 58.84 182 LYS A O 1
ATOM 1413 N N . TRP A 1 183 ? 24.419 -3.686 -16.745 1.00 63.25 183 TRP A N 1
ATOM 1414 C CA . TRP A 1 183 ? 24.305 -2.675 -17.793 1.00 63.25 183 TRP A CA 1
ATOM 1415 C C . TRP A 1 183 ? 24.987 -3.104 -19.093 1.00 63.25 183 TRP A C 1
ATOM 1417 O O . TRP A 1 183 ? 24.370 -3.051 -20.155 1.00 63.25 183 TRP A O 1
ATOM 1427 N N . VAL A 1 184 ? 26.246 -3.544 -19.015 1.00 57.78 184 VAL A N 1
ATOM 1428 C CA . VAL A 1 184 ? 27.020 -3.947 -20.198 1.00 57.78 184 VAL A CA 1
ATOM 1429 C C . VAL A 1 184 ? 26.314 -5.084 -20.942 1.00 57.78 184 VAL A C 1
ATOM 1431 O O . VAL A 1 184 ? 26.092 -4.961 -22.144 1.00 57.78 184 VAL A O 1
ATOM 1434 N N . ASP A 1 185 ? 25.856 -6.118 -20.236 1.00 61.50 185 ASP A N 1
ATOM 1435 C CA . ASP A 1 185 ? 25.233 -7.300 -20.854 1.00 61.50 185 ASP A CA 1
ATOM 1436 C C . ASP A 1 185 ? 23.889 -6.992 -21.538 1.00 61.50 185 ASP A C 1
ATOM 1438 O O . ASP A 1 185 ? 23.568 -7.550 -22.589 1.00 61.50 185 ASP A O 1
ATOM 1442 N N . THR A 1 186 ? 23.104 -6.069 -20.973 1.00 62.88 186 THR A N 1
ATOM 1443 C CA . THR A 1 186 ? 21.787 -5.698 -21.519 1.00 62.88 186 THR A CA 1
ATOM 1444 C C . THR A 1 186 ? 21.920 -4.784 -22.742 1.00 62.88 186 THR A C 1
ATOM 1446 O O . THR A 1 186 ? 21.161 -4.915 -23.705 1.00 62.88 186 THR A O 1
ATOM 1449 N N . PHE A 1 187 ? 22.895 -3.869 -22.732 1.00 61.81 187 PHE A N 1
ATOM 1450 C CA . PHE A 1 187 ? 23.021 -2.819 -23.746 1.00 61.81 187 PHE A CA 1
ATOM 1451 C C . PHE A 1 187 ? 24.057 -3.094 -24.839 1.00 61.81 187 PHE A C 1
ATOM 1453 O O . PHE A 1 187 ? 23.993 -2.436 -25.874 1.00 61.81 187 PHE A O 1
ATOM 1460 N N . ILE A 1 188 ? 24.940 -4.092 -24.701 1.00 61.69 188 ILE A N 1
ATOM 1461 C CA . ILE A 1 188 ? 25.864 -4.516 -25.776 1.00 61.69 188 ILE A CA 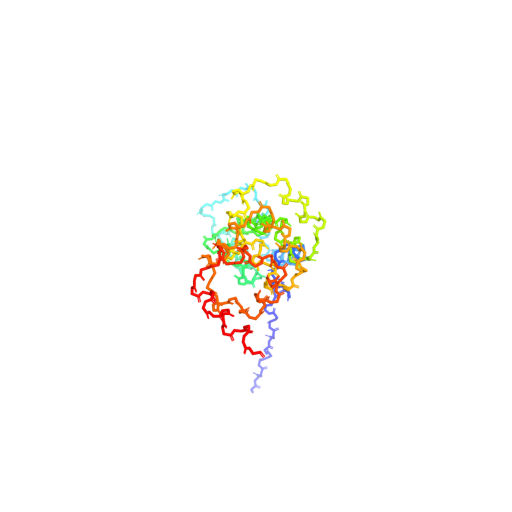1
ATOM 1462 C C . ILE A 1 188 ? 25.135 -4.940 -27.064 1.00 61.69 188 ILE A C 1
ATOM 1464 O O . ILE A 1 188 ? 25.714 -4.932 -28.148 1.00 61.69 188 ILE A O 1
ATOM 1468 N N . LEU A 1 189 ? 23.847 -5.277 -26.949 1.00 58.75 189 LEU A N 1
ATOM 1469 C CA . LEU A 1 189 ? 22.975 -5.667 -28.055 1.00 58.75 189 LEU A CA 1
ATOM 1470 C C . LEU A 1 189 ? 22.267 -4.479 -28.736 1.00 58.75 189 LEU A C 1
ATOM 1472 O O . LEU A 1 189 ? 21.569 -4.681 -29.735 1.00 58.75 189 LEU A O 1
ATOM 1476 N N . LEU A 1 190 ? 22.436 -3.248 -28.236 1.00 62.53 190 LEU A N 1
ATOM 1477 C CA . LEU A 1 190 ? 21.973 -2.039 -28.919 1.00 62.53 190 LEU A CA 1
ATOM 1478 C C . LEU A 1 190 ? 22.997 -1.552 -29.961 1.00 62.53 190 LEU A C 1
ATOM 1480 O O . LEU A 1 190 ? 24.202 -1.749 -29.796 1.00 62.53 190 LEU A O 1
ATOM 1484 N N . PRO A 1 191 ? 22.556 -0.861 -31.031 1.00 63.78 191 PRO A N 1
ATOM 1485 C CA . PRO A 1 191 ? 23.471 -0.250 -31.990 1.00 63.78 191 PRO A CA 1
ATOM 1486 C C . PRO A 1 191 ? 24.461 0.701 -31.301 1.00 63.78 191 PRO A C 1
ATOM 1488 O O . PRO A 1 191 ? 24.043 1.628 -30.603 1.00 63.78 191 PRO A O 1
ATOM 1491 N N . ARG A 1 192 ? 25.771 0.527 -31.552 1.00 59.31 192 ARG A N 1
ATOM 1492 C CA . ARG A 1 192 ? 26.851 1.354 -30.962 1.00 59.31 192 ARG A CA 1
ATOM 1493 C C . ARG A 1 192 ? 26.566 2.856 -31.051 1.00 59.31 192 ARG A C 1
ATOM 1495 O O . ARG A 1 192 ? 26.798 3.573 -30.087 1.00 59.31 192 ARG A O 1
ATOM 1502 N N . GLN A 1 193 ? 26.010 3.325 -32.167 1.00 56.50 193 GLN A N 1
ATOM 1503 C CA . GLN A 1 193 ? 25.702 4.742 -32.377 1.00 56.50 193 GLN A CA 1
ATOM 1504 C C . GLN A 1 193 ? 24.711 5.312 -31.344 1.00 56.50 193 GLN A C 1
ATOM 1506 O O . GLN A 1 193 ? 24.835 6.464 -30.938 1.00 56.50 193 GLN A O 1
ATOM 1511 N N . ILE A 1 194 ? 23.741 4.509 -30.892 1.00 59.78 194 ILE A N 1
ATOM 1512 C CA . ILE A 1 194 ? 22.724 4.923 -29.912 1.00 59.78 194 ILE A CA 1
ATOM 1513 C C . ILE A 1 194 ? 23.344 5.027 -28.516 1.00 59.78 194 ILE A C 1
ATOM 1515 O O . ILE A 1 194 ? 23.079 5.985 -27.792 1.00 59.78 194 ILE A O 1
ATOM 1519 N N . ILE A 1 195 ? 24.219 4.078 -28.183 1.00 61.12 195 ILE A N 1
ATOM 1520 C CA . ILE A 1 195 ? 24.985 4.033 -26.933 1.00 61.12 195 ILE A CA 1
ATOM 1521 C C . ILE A 1 195 ? 25.907 5.261 -26.839 1.00 61.12 195 ILE A C 1
ATOM 1523 O O . ILE A 1 195 ? 25.853 6.008 -25.867 1.00 61.12 195 ILE A O 1
ATOM 1527 N N . TYR A 1 196 ? 26.706 5.536 -27.874 1.00 59.53 196 TYR A N 1
ATOM 1528 C CA . TYR A 1 196 ? 27.663 6.651 -27.858 1.00 59.53 196 TYR A CA 1
ATOM 1529 C C . TYR A 1 196 ? 27.011 8.036 -27.752 1.00 59.53 196 TYR A C 1
ATOM 1531 O O . TYR A 1 196 ? 27.599 8.932 -27.150 1.00 59.53 196 TYR A O 1
ATOM 1539 N N . ASN A 1 197 ? 25.814 8.217 -28.314 1.00 60.25 197 ASN A N 1
ATOM 1540 C CA . ASN A 1 197 ? 25.160 9.525 -28.363 1.00 60.25 197 ASN A CA 1
ATOM 1541 C C . ASN A 1 197 ? 24.339 9.866 -27.107 1.00 60.25 197 ASN A C 1
ATOM 1543 O O . ASN A 1 197 ? 24.089 11.044 -26.875 1.00 60.25 197 ASN A O 1
ATOM 1547 N N . ASN A 1 198 ? 23.914 8.873 -26.314 1.00 57.62 198 ASN A N 1
ATOM 1548 C CA . ASN A 1 198 ? 22.941 9.078 -25.225 1.00 57.62 198 ASN A CA 1
ATOM 1549 C C . ASN A 1 198 ? 23.465 8.712 -23.826 1.00 57.62 198 ASN A C 1
ATOM 1551 O O . ASN A 1 198 ? 22.816 9.038 -22.829 1.00 57.62 198 ASN A O 1
ATOM 1555 N N . ILE A 1 199 ? 24.625 8.050 -23.733 1.00 62.66 199 ILE A N 1
ATOM 1556 C CA . ILE A 1 199 ? 25.280 7.728 -22.460 1.00 62.66 199 ILE A CA 1
ATOM 1557 C C . ILE A 1 199 ? 26.186 8.900 -22.029 1.00 62.66 199 ILE A C 1
ATOM 1559 O O . ILE A 1 199 ? 26.999 9.365 -22.832 1.00 62.66 199 ILE A O 1
ATOM 1563 N N . PRO A 1 200 ? 26.124 9.368 -20.764 1.00 58.41 200 PRO A N 1
ATOM 1564 C CA . PRO A 1 200 ? 27.037 10.389 -20.253 1.00 58.41 200 PRO A CA 1
ATOM 1565 C C . PRO A 1 200 ? 28.510 10.007 -20.467 1.00 58.41 200 PRO A C 1
ATOM 1567 O O . PRO A 1 200 ? 28.915 8.878 -20.188 1.00 58.41 200 PRO A O 1
ATOM 1570 N N . LYS A 1 201 ? 29.351 10.960 -20.898 1.00 57.94 201 LYS A N 1
ATOM 1571 C CA . LYS A 1 201 ? 30.785 10.725 -21.186 1.00 57.94 201 LYS A CA 1
ATOM 1572 C C . LYS A 1 201 ? 31.548 10.046 -20.036 1.00 57.94 201 LYS A C 1
ATOM 1574 O O . LYS A 1 201 ? 32.463 9.272 -20.293 1.00 57.94 201 LYS A O 1
ATOM 1579 N N . ILE A 1 202 ? 31.143 10.294 -18.789 1.00 50.44 202 ILE A N 1
ATOM 1580 C CA . ILE A 1 202 ? 31.734 9.695 -17.581 1.00 50.44 202 ILE A CA 1
ATOM 1581 C C . ILE A 1 202 ? 31.450 8.188 -17.461 1.00 50.44 202 ILE A C 1
ATOM 1583 O O . ILE A 1 202 ? 32.300 7.406 -17.035 1.00 50.44 202 ILE A O 1
ATOM 1587 N N . VAL A 1 203 ? 30.274 7.761 -17.922 1.00 54.34 203 VAL A N 1
ATOM 1588 C CA . VAL A 1 203 ? 29.904 6.352 -18.023 1.00 54.34 203 VAL A CA 1
ATOM 1589 C C . VAL A 1 203 ? 30.655 5.735 -19.205 1.00 54.34 203 VAL A C 1
ATOM 1591 O O . VAL A 1 203 ? 31.303 4.710 -19.031 1.00 54.34 203 VAL A O 1
ATOM 1594 N N . LEU A 1 204 ? 30.720 6.407 -20.362 1.00 57.16 204 LEU A N 1
ATOM 1595 C CA . LEU A 1 204 ? 31.509 5.956 -21.523 1.00 57.16 204 LEU A CA 1
ATOM 1596 C C . LEU A 1 204 ? 33.006 5.742 -21.212 1.00 57.16 204 LEU A C 1
ATOM 1598 O O . LEU A 1 204 ? 33.601 4.793 -21.717 1.00 57.16 204 LEU A O 1
ATOM 1602 N N . GLN A 1 205 ? 33.614 6.573 -20.358 1.00 54.50 205 GLN A N 1
ATOM 1603 C CA . GLN A 1 205 ? 35.000 6.384 -19.898 1.00 54.50 205 GLN A CA 1
ATOM 1604 C C . GLN A 1 205 ? 35.176 5.100 -19.073 1.00 54.50 205 GLN A C 1
ATOM 1606 O O . GLN A 1 205 ? 36.196 4.426 -19.200 1.00 54.50 205 GLN A O 1
ATOM 1611 N N . SER A 1 206 ? 34.162 4.721 -18.292 1.00 50.31 206 SER A N 1
ATOM 1612 C CA . SER A 1 206 ? 34.136 3.444 -17.567 1.00 50.31 206 SER A CA 1
ATOM 1613 C C . SER A 1 206 ? 33.897 2.254 -18.512 1.00 50.31 206 SER A C 1
ATOM 1615 O O . SER A 1 206 ? 34.466 1.184 -18.313 1.00 50.31 206 SER A O 1
ATOM 1617 N N . PHE A 1 207 ? 33.117 2.445 -19.585 1.00 51.28 207 PHE A N 1
ATOM 1618 C CA . PHE A 1 207 ? 32.904 1.450 -20.649 1.00 51.28 207 PHE A CA 1
ATOM 1619 C C . PHE A 1 207 ? 34.173 1.181 -21.477 1.00 51.28 207 PHE A C 1
ATOM 1621 O O . PHE A 1 207 ? 34.420 0.038 -21.855 1.00 51.28 207 PHE A O 1
ATOM 1628 N N . ALA A 1 208 ? 35.001 2.199 -21.740 1.00 50.50 208 ALA A N 1
ATOM 1629 C CA . ALA A 1 208 ? 36.244 2.045 -22.504 1.00 50.50 208 ALA A CA 1
ATOM 1630 C C . ALA A 1 208 ? 37.266 1.119 -21.816 1.00 50.50 208 ALA A C 1
ATOM 1632 O O . ALA A 1 208 ? 38.036 0.454 -22.505 1.00 50.50 208 ALA A O 1
ATOM 1633 N N . MET A 1 209 ? 37.242 1.017 -20.480 1.00 42.59 209 MET A N 1
ATOM 1634 C CA . MET A 1 209 ? 38.087 0.067 -19.742 1.00 42.59 209 MET A CA 1
ATOM 1635 C C . MET A 1 209 ? 37.581 -1.385 -19.793 1.00 42.59 209 MET A C 1
ATOM 1637 O O . MET A 1 209 ? 38.372 -2.300 -19.607 1.00 42.59 209 MET A O 1
ATOM 1641 N N . LEU A 1 210 ? 36.291 -1.615 -20.062 1.00 43.66 210 LEU A N 1
ATOM 1642 C CA . LEU A 1 210 ? 35.665 -2.948 -20.053 1.00 43.66 210 LEU A CA 1
ATOM 1643 C C . LEU A 1 210 ? 35.686 -3.662 -21.415 1.00 43.66 210 LEU A C 1
ATOM 1645 O O . LEU A 1 210 ? 35.455 -4.862 -21.461 1.00 43.66 210 LEU A O 1
ATOM 1649 N N . ILE A 1 211 ? 35.963 -2.951 -22.515 1.00 41.44 211 ILE A N 1
ATOM 1650 C CA . ILE A 1 211 ? 36.054 -3.524 -23.877 1.00 41.44 211 ILE A CA 1
ATOM 1651 C C . ILE A 1 211 ? 37.506 -3.923 -24.236 1.00 41.44 211 ILE A C 1
ATOM 1653 O O . ILE A 1 211 ? 37.742 -4.554 -25.263 1.00 41.44 211 ILE A O 1
ATOM 1657 N N . LEU A 1 212 ? 38.488 -3.572 -23.394 1.00 41.78 212 LEU A N 1
ATOM 1658 C CA . LEU A 1 212 ? 39.917 -3.864 -23.596 1.00 41.78 212 LEU A CA 1
ATOM 1659 C C . LEU A 1 212 ? 40.460 -5.024 -22.731 1.00 41.78 212 LEU A C 1
ATOM 1661 O O . LEU A 1 212 ? 41.674 -5.218 -22.694 1.00 41.78 212 LEU A O 1
ATOM 1665 N N . MET A 1 213 ? 39.597 -5.799 -22.065 1.00 38.03 213 MET A N 1
ATOM 1666 C CA . MET A 1 213 ? 39.950 -7.054 -21.376 1.00 38.03 213 MET A CA 1
ATOM 1667 C C . MET A 1 213 ? 39.196 -8.223 -21.997 1.00 38.03 213 MET A C 1
ATOM 1669 O O . MET A 1 213 ? 39.795 -9.317 -22.067 1.00 38.03 213 MET A O 1
#

Foldseek 3Di:
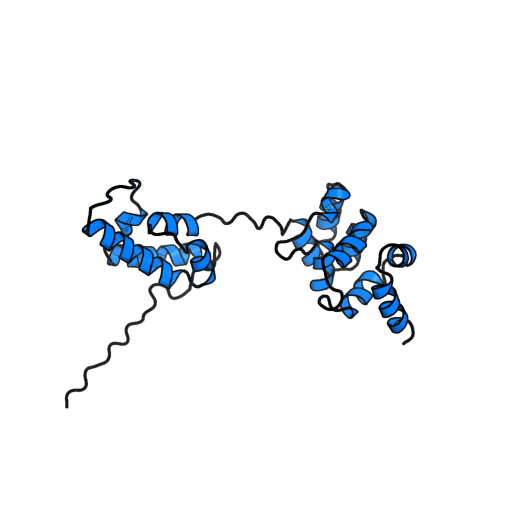DDDDPPDPDPPALDPDADPQPPCCVVLVVSLCVVLVVVVLNCQQPDPDPDDPPPPVNLVSQVVLQVSNCVRNDDVLNVQCVPPSGNNVSSVSSVDRDDPFQQCDPLLVCLLVLVQVSLLVVLVPDDQVVQLCRHHPLRAHSLLSNLQNVHDLSSNVSNCVSPLLSLQSNPVSDPCVVRPLVSVCVSPVPPDPVSCVPRHPVVNVVVVVVVVVD

Radius of gyration: 26.27 Å; chains: 1; bounding box: 63×35×82 Å